Protein AF-0000000079968149 (afdb_homodimer)

pLDDT: mean 88.3, std 18.91, range [35.75, 98.94]

Sequence (348 aa):
MLYTNALFIFPLLTSLAVGQADSNATFLTATALVTKDAHSAFECWQLKEPFRTSSVPGVSGTQVATISNNSNFAYTILPPRYDGGLHTAPVPQLVHFLSGAAHLTLPHNDTIDAWILGGVGGLLFAADTTGDGHITRYPSNQETVAIVAPFEGGVVPGHTVLNDGPCLGKQTFIMLYTNALFIFPLLTSLAVGQADSNATFLTATALVTKDAHSAFECWQLKEPFRTSSVPGVSGTQVATISNNSNFAYTILPPRYDGGLHTAPVPQLVHFLSGAAHLTLPHNDTIDAWILGGVGGLLFAADTTGDGHITRYPSNQETVAIVAPFEGGVVPGHTVLNDGPCLGKQTFI

Foldseek 3Di:
DDPPPPPPPPPPPPPPCPPPPPPPFFWFWFWEWADDPLWIFIFIKTFPFTWDADCDPPRGRHTDGDWADFPPKDKDKAAAFDWPFFDADQAWKKKFK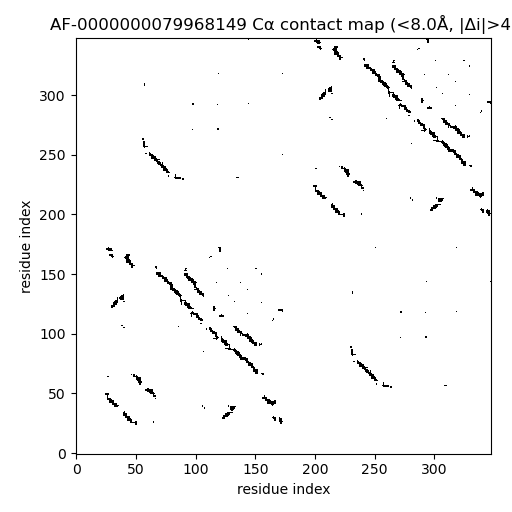QAAKKKKATPVDRPAIDIAGHRPRRIYTGHHNGHRGMTITGHGNGMIMMIITHGVVRDGGHIDTPDGGTDPDDGRVD/DDPPPPPPPPPPPPPPCPPPPPPPFFWFWFWEWADDPLWIFIFIKTFPFTWDADCDPPRGRHTDGDWADFPPKDKDKAAAFDWPFFDADQAWKKKFKQAAKKKKATPVDRPAIDIAGHRPRRIYTGHHNGHRGMTITGHDNGMIMMIITHGVVRDGGHIDTPDGGTDPPDRSVD

Secondary structure (DSSP, 8-state):
----------------------TT--EEEEEEEEEETTEEEEEEEEEEEEPEE--STTSTTSEEEEEEEEEEEEEEEEPTTEEEEEE--SSSEEEEE-SSEEEEEETTEEEEEEEEESSTT-EEEE---SSS-EEEEE-SSS-EEEEEEEBGGG-PPPEEEEEES---S--TT-/----------------------TT--EEEEEEEEEETTEEEEEEEEEEEEPEE--STTSTTSEEEEEEEEEEEEEEEEPTTEEEEEE--SSSEEEEE-SSEEEEEETTEEEEEEEEESSTT-EEEE---SSS-EEEEE-SSSPEEEEEEEBGGG-PPPEEEEEES---S--TT-

Solvent-accessible surface area (backbone atoms only — not comparable to full-atom values): 18003 Å² total; per-residue (Å²): 137,86,82,77,78,80,76,79,78,71,78,80,76,76,75,75,77,69,73,72,73,64,87,83,62,50,46,49,33,34,27,28,36,30,55,54,96,61,27,39,42,47,26,14,34,32,38,62,59,45,45,38,73,33,79,51,71,45,48,54,74,24,39,33,28,64,59,42,41,27,36,64,27,25,44,36,45,35,60,49,55,37,72,28,42,73,29,41,34,92,52,31,24,42,35,35,25,32,31,40,34,39,41,35,38,32,86,90,42,85,89,51,65,43,78,40,44,32,27,77,58,13,53,34,38,33,48,12,54,47,57,72,12,34,30,39,33,25,74,33,90,43,52,30,35,29,40,37,32,30,25,44,96,50,54,73,59,63,60,43,77,78,44,92,27,51,54,82,70,69,37,41,94,89,135,87,82,78,79,77,79,79,78,73,77,80,76,76,76,74,77,68,74,73,74,64,89,81,60,49,49,50,29,34,28,28,36,31,56,53,95,62,27,40,39,47,27,13,33,33,37,64,58,45,45,37,70,32,80,51,70,44,47,54,73,25,39,32,27,65,59,41,41,28,37,65,27,25,45,36,45,35,60,51,55,35,73,26,41,72,28,41,35,92,51,32,23,43,35,36,26,32,31,40,36,40,41,36,38,31,85,92,42,85,88,52,65,41,78,38,44,32,26,69,55,12,54,35,38,33,48,13,55,47,58,72,12,35,31,40,34,24,73,31,90,43,53,27,34,28,40,37,32,31,24,43,96,51,54,72,60,64,59,45,76,77,45,91,26,53,48,76,84,48,29,56,80,82

Radius of gyration: 26.08 Å; Cα contacts (8 Å, |Δi|>4): 934; chains: 2; bounding box: 131×65×66 Å

Structure (mmCIF, N/CA/C/O backbone):
data_AF-0000000079968149-model_v1
#
loop_
_entity.id
_entity.type
_entity.pdbx_description
1 polymer 'Small secreted protein'
#
loop_
_atom_site.group_PDB
_atom_site.id
_atom_site.type_symbol
_atom_site.label_atom_id
_atom_site.label_alt_id
_atom_site.label_comp_id
_atom_site.label_asym_id
_atom_site.label_entity_id
_atom_site.label_seq_id
_atom_site.pdbx_PDB_ins_code
_atom_site.Cartn_x
_atom_site.Cartn_y
_atom_site.Cartn_z
_atom_site.occupancy
_atom_site.B_iso_or_equiv
_atom_site.auth_seq_id
_atom_site.auth_comp_id
_atom_site.auth_asym_id
_atom_site.auth_atom_id
_atom_site.pdbx_PDB_model_num
ATOM 1 N N . MET A 1 1 ? -64.812 -36.25 34.719 1 35.91 1 MET A N 1
ATOM 2 C CA . MET A 1 1 ? -64.5 -35.656 33.406 1 35.91 1 MET A CA 1
ATOM 3 C C . MET A 1 1 ? -63.188 -34.906 33.438 1 35.91 1 MET A C 1
ATOM 5 O O . MET A 1 1 ? -63 -33.938 34.188 1 35.91 1 MET A O 1
ATOM 9 N N . LEU A 1 2 ? -62 -35.688 33.281 1 41.12 2 LEU A N 1
ATOM 10 C CA . LEU A 1 2 ? -60.594 -35.312 33.344 1 41.12 2 LEU A CA 1
ATOM 11 C C . LEU A 1 2 ? -60.25 -34.375 32.188 1 41.12 2 LEU A C 1
ATOM 13 O O . LEU A 1 2 ? -60.469 -34.688 31.016 1 41.12 2 LEU A O 1
ATOM 17 N N . TYR A 1 3 ? -60.281 -33 32.406 1 42.44 3 TYR A N 1
ATOM 18 C CA . TYR A 1 3 ? -59.906 -31.938 31.484 1 42.44 3 TYR A CA 1
ATOM 19 C C . TYR A 1 3 ? -58.438 -31.984 31.125 1 42.44 3 TYR A C 1
ATOM 21 O O . TYR A 1 3 ? -57.594 -31.891 32 1 42.44 3 TYR A O 1
ATOM 29 N N . THR A 1 4 ? -57.969 -32.812 30.156 1 43.94 4 THR A N 1
ATOM 30 C CA . THR A 1 4 ? -56.625 -32.844 29.641 1 43.94 4 THR A CA 1
ATOM 31 C C . THR A 1 4 ? -56.25 -31.5 28.984 1 43.94 4 THR A C 1
ATOM 33 O O . THR A 1 4 ? -56.938 -31.062 28.047 1 43.94 4 THR A O 1
ATOM 36 N N . ASN A 1 5 ? -55.719 -30.547 29.734 1 40.75 5 ASN A N 1
ATOM 37 C CA . ASN A 1 5 ? -55.219 -29.281 29.203 1 40.75 5 ASN A CA 1
ATOM 38 C C . ASN A 1 5 ? -54.062 -29.516 28.219 1 40.75 5 ASN A C 1
ATOM 40 O O . ASN A 1 5 ? -53.031 -30.078 28.578 1 40.75 5 ASN A O 1
ATOM 44 N N . ALA A 1 6 ? -54.375 -29.672 26.906 1 41.66 6 ALA A N 1
ATOM 45 C CA . ALA A 1 6 ? -53.344 -29.719 25.859 1 41.66 6 ALA A CA 1
ATOM 46 C C . ALA A 1 6 ? -52.5 -28.438 25.844 1 41.66 6 ALA A C 1
ATOM 48 O O . ALA A 1 6 ? -53.062 -27.344 25.734 1 41.66 6 ALA A O 1
ATOM 49 N N . LEU A 1 7 ? -51.312 -28.516 26.5 1 43.91 7 LEU A N 1
ATOM 50 C CA . LEU A 1 7 ? -50.312 -27.438 26.469 1 43.91 7 LEU A CA 1
ATOM 51 C C . LEU A 1 7 ? -49.875 -27.141 25.031 1 43.91 7 LEU A C 1
ATOM 53 O O . LEU A 1 7 ? -49.375 -28.031 24.344 1 43.91 7 LEU A O 1
ATOM 57 N N . PHE A 1 8 ? -50.469 -26.156 24.344 1 46.59 8 PHE A N 1
ATOM 58 C CA . PHE A 1 8 ? -50.031 -25.703 23.016 1 46.59 8 PHE A CA 1
ATOM 59 C C . PHE A 1 8 ? -48.625 -25.156 23.094 1 46.59 8 PHE A C 1
ATOM 61 O O . PHE A 1 8 ? -48.344 -24.203 23.844 1 46.59 8 PHE A O 1
ATOM 68 N N . ILE A 1 9 ? -47.594 -26 22.875 1 47.34 9 ILE A N 1
ATOM 69 C CA . ILE A 1 9 ? -46.219 -25.531 22.734 1 47.34 9 ILE A CA 1
ATOM 70 C C . ILE A 1 9 ? -46.125 -24.641 21.5 1 47.34 9 ILE A C 1
ATOM 72 O O . ILE A 1 9 ? -46.406 -25.078 20.375 1 47.34 9 ILE A O 1
ATOM 76 N N . PHE A 1 10 ? -46.25 -23.312 21.641 1 48.16 10 PHE A N 1
ATOM 77 C CA . PHE A 1 10 ? -45.969 -22.406 20.547 1 48.16 10 PHE A CA 1
ATOM 78 C C . PHE A 1 10 ? -44.5 -22.484 20.125 1 48.16 10 PHE A C 1
ATOM 80 O O . PHE A 1 10 ? -43.625 -22.328 20.953 1 48.16 10 PHE A O 1
ATOM 87 N N . PRO A 1 11 ? -44.219 -23.172 19.031 1 50.06 11 PRO A N 1
ATOM 88 C CA . PRO A 1 11 ? -42.812 -23.062 18.625 1 50.06 11 PRO A CA 1
ATOM 89 C C . PRO A 1 11 ? -42.375 -21.625 18.359 1 50.06 11 PRO A C 1
ATOM 91 O O . PRO A 1 11 ? -43.094 -20.891 17.672 1 50.06 11 PRO A O 1
ATOM 94 N N . LEU A 1 12 ? -41.594 -21 19.25 1 48.97 12 LEU A N 1
ATOM 95 C CA . LEU A 1 12 ? -40.938 -19.75 18.938 1 48.97 12 LEU A CA 1
ATOM 96 C C . LEU A 1 12 ? -40.031 -19.906 17.703 1 48.97 12 LEU A C 1
ATOM 98 O O . LEU A 1 12 ? -39.031 -20.625 17.75 1 48.97 12 LEU A O 1
ATOM 102 N N . LEU A 1 13 ? -40.625 -19.75 16.547 1 46.69 13 LEU A N 1
ATOM 103 C CA . LEU A 1 13 ? -39.781 -19.625 15.375 1 46.69 13 LEU A CA 1
ATOM 104 C C . LEU A 1 13 ? -38.812 -18.438 15.523 1 46.69 13 LEU A C 1
ATOM 106 O O . LEU A 1 13 ? -39.25 -17.281 15.562 1 46.69 13 LEU A O 1
ATOM 110 N N . THR A 1 14 ? -37.688 -18.625 16.031 1 46.62 14 THR A N 1
ATOM 111 C CA . THR A 1 14 ? -36.625 -17.625 15.992 1 46.62 14 THR A CA 1
ATOM 112 C C . THR A 1 14 ? -36.25 -17.281 14.555 1 46.62 14 THR A C 1
ATOM 114 O O . THR A 1 14 ? -35.844 -18.156 13.789 1 46.62 14 THR A O 1
ATOM 117 N N . SER A 1 15 ? -36.844 -16.234 13.969 1 43.81 15 SER A N 1
ATOM 118 C CA . SER A 1 15 ? -36.375 -15.711 12.695 1 43.81 15 SER A CA 1
ATOM 119 C C . SER A 1 15 ? -34.938 -15.297 12.766 1 43.81 15 SER A C 1
ATOM 121 O O . SER A 1 15 ? -34.562 -14.461 13.594 1 43.81 15 SER A O 1
ATOM 123 N N . LEU A 1 16 ? -34.031 -16.125 12.398 1 43.22 16 LEU A N 1
ATOM 124 C CA . LEU A 1 16 ? -32.688 -15.633 12.141 1 43.22 16 LEU A CA 1
ATOM 125 C C . LEU A 1 16 ? -32.719 -14.5 11.117 1 43.22 16 LEU A C 1
ATOM 127 O O . LEU A 1 16 ? -33.156 -14.703 9.977 1 43.22 16 LEU A O 1
ATOM 131 N N . ALA A 1 17 ? -32.781 -13.25 11.555 1 39.56 17 ALA A N 1
ATOM 132 C CA . ALA A 1 17 ? -32.562 -12.133 10.648 1 39.56 17 ALA A CA 1
ATOM 133 C C . ALA A 1 17 ? -31.297 -12.359 9.82 1 39.56 17 ALA A C 1
ATOM 135 O O . ALA A 1 17 ? -30.172 -12.305 10.352 1 39.56 17 ALA A O 1
ATOM 136 N N . VAL A 1 18 ? -31.297 -13.156 8.773 1 40.19 18 VAL A N 1
ATOM 137 C CA . VAL A 1 18 ? -30.203 -13.008 7.816 1 40.19 18 VAL A CA 1
ATOM 138 C C . VAL A 1 18 ? -30.078 -11.547 7.402 1 40.19 18 VAL A C 1
ATOM 140 O O . VAL A 1 18 ? -31.031 -10.938 6.93 1 40.19 18 VAL A O 1
ATOM 143 N N . GLY A 1 19 ? -29.281 -10.781 8.117 1 40 19 GLY A N 1
ATOM 144 C CA . GLY A 1 19 ? -29.047 -9.445 7.605 1 40 19 GLY A CA 1
ATOM 145 C C . GLY A 1 19 ? -28.969 -9.383 6.09 1 40 19 GLY A C 1
ATOM 146 O O . GLY A 1 19 ? -28.188 -10.102 5.469 1 40 19 GLY A O 1
ATOM 147 N N . GLN A 1 20 ? -29.984 -9 5.43 1 41.62 20 GLN A N 1
ATOM 148 C CA . GLN A 1 20 ? -29.953 -8.742 3.994 1 41.62 20 GLN A CA 1
AT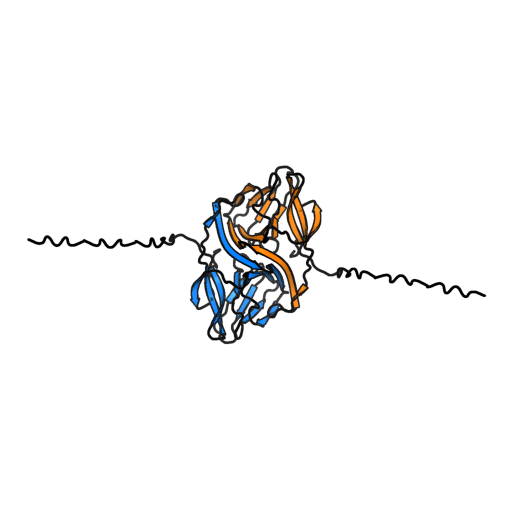OM 149 C C . GLN A 1 20 ? -28.672 -8.031 3.578 1 41.62 20 GLN A C 1
ATOM 151 O O . GLN A 1 20 ? -28.328 -6.988 4.137 1 41.62 20 GLN A O 1
ATOM 156 N N . ALA A 1 21 ? -27.625 -8.75 2.975 1 45.25 21 ALA A N 1
ATOM 157 C CA . ALA A 1 21 ? -26.547 -8.07 2.275 1 45.25 21 ALA A CA 1
ATOM 158 C C . ALA A 1 21 ? -27.062 -6.852 1.517 1 45.25 21 ALA A C 1
ATOM 160 O O . ALA A 1 21 ? -28.047 -6.945 0.775 1 45.25 21 ALA A O 1
ATOM 161 N N . ASP A 1 22 ? -26.969 -5.668 2 1 47.69 22 ASP A N 1
ATOM 162 C CA . ASP A 1 22 ? -27.344 -4.488 1.226 1 47.69 22 ASP A CA 1
ATOM 163 C C . ASP A 1 22 ? -26.906 -4.629 -0.231 1 47.69 22 ASP A C 1
ATOM 165 O O . ASP A 1 22 ? -25.703 -4.762 -0.518 1 47.69 22 ASP A O 1
ATOM 169 N N . SER A 1 23 ? -27.703 -5.09 -1.116 1 55.03 23 SER A N 1
ATOM 170 C CA . SER A 1 23 ? -27.578 -5.348 -2.547 1 55.03 23 SER A CA 1
ATOM 171 C C . SER A 1 23 ? -26.719 -4.277 -3.229 1 55.03 23 SER A C 1
ATOM 173 O O . SER A 1 23 ? -26.125 -4.527 -4.273 1 55.03 23 SER A O 1
ATOM 175 N N . ASN A 1 24 ? -26.438 -3.088 -2.574 1 64.69 24 ASN A N 1
ATOM 176 C CA . ASN A 1 24 ? -25.734 -2.008 -3.254 1 64.69 24 ASN A CA 1
ATOM 177 C C . ASN A 1 24 ? -24.328 -1.818 -2.697 1 64.69 24 ASN A C 1
ATOM 179 O O . ASN A 1 24 ? -23.672 -0.811 -2.975 1 64.69 24 ASN A O 1
ATOM 183 N N . ALA A 1 25 ? -23.875 -2.91 -2.004 1 82.56 25 ALA A N 1
ATOM 184 C CA . ALA A 1 25 ? -22.562 -2.758 -1.385 1 82.56 25 ALA A CA 1
ATOM 185 C C . ALA A 1 25 ? -21.453 -3.016 -2.395 1 82.56 25 ALA A C 1
ATOM 187 O O . ALA A 1 25 ? -21.578 -3.877 -3.268 1 82.56 25 ALA A O 1
ATOM 188 N N . THR A 1 26 ? -20.484 -2.156 -2.324 1 87.62 26 THR A N 1
ATOM 189 C CA . THR A 1 26 ? -19.281 -2.348 -3.117 1 87.62 26 THR A CA 1
ATOM 190 C C . THR A 1 26 ? -18.234 -3.137 -2.328 1 87.62 26 THR A C 1
ATOM 192 O O . THR A 1 26 ? -18.047 -2.904 -1.133 1 87.62 26 THR A O 1
ATOM 195 N N . PHE A 1 27 ? -17.656 -4.184 -3.031 1 91.25 27 PHE A N 1
ATOM 196 C CA . PHE A 1 27 ? -16.656 -5.055 -2.412 1 91.25 27 PHE A CA 1
ATOM 197 C C . PHE A 1 27 ? -15.328 -4.977 -3.152 1 91.25 27 PHE A C 1
ATOM 199 O O . PHE A 1 27 ? -15.297 -4.711 -4.355 1 91.25 27 PHE A O 1
ATOM 206 N N . LEU A 1 28 ? -14.281 -5.168 -2.379 1 93.56 28 LEU A N 1
ATOM 207 C CA . LEU A 1 28 ? -12.969 -5.293 -3.008 1 93.56 28 LEU A CA 1
ATOM 208 C C . LEU A 1 28 ? -12.812 -6.66 -3.67 1 93.56 28 LEU A C 1
ATOM 210 O O . LEU A 1 28 ? -13.086 -7.688 -3.051 1 93.56 28 LEU A O 1
ATOM 214 N N . THR A 1 29 ? -12.461 -6.613 -4.914 1 94.19 29 THR A N 1
ATOM 215 C CA . THR A 1 29 ? -12.211 -7.832 -5.676 1 94.19 29 THR A CA 1
ATOM 216 C C . THR A 1 29 ? -10.812 -7.812 -6.277 1 94.19 29 THR A C 1
ATOM 218 O O . THR A 1 29 ? -10.383 -6.801 -6.84 1 94.19 29 THR A O 1
ATOM 221 N N . ALA A 1 30 ? -10.133 -8.93 -6.133 1 95.31 30 ALA A N 1
ATOM 222 C CA . ALA A 1 30 ? -8.797 -9.008 -6.723 1 95.31 30 ALA A CA 1
ATOM 223 C C . ALA A 1 30 ? -8.398 -10.453 -6.984 1 95.31 30 ALA A C 1
ATOM 225 O O . ALA A 1 30 ? -8.945 -11.375 -6.371 1 95.31 30 ALA A O 1
ATOM 226 N N . THR A 1 31 ? -7.465 -10.57 -7.91 1 96.69 31 THR A N 1
ATOM 227 C CA . THR A 1 31 ? -6.895 -11.875 -8.211 1 96.69 31 THR A CA 1
ATOM 228 C C . THR A 1 31 ? -6.082 -12.391 -7.027 1 96.69 31 THR A C 1
ATOM 230 O O . THR A 1 31 ? -5.402 -11.625 -6.348 1 96.69 31 THR A O 1
ATOM 233 N N . ALA A 1 32 ? -6.215 -13.734 -6.859 1 97.88 32 ALA A N 1
ATOM 234 C CA . ALA A 1 32 ? -5.449 -14.406 -5.812 1 97.88 32 ALA A CA 1
ATOM 235 C C . ALA A 1 32 ? -4.715 -15.617 -6.363 1 97.88 32 ALA A C 1
ATOM 237 O O . ALA A 1 32 ? -5.195 -16.281 -7.293 1 97.88 32 ALA A O 1
ATOM 238 N N . LEU A 1 33 ? -3.535 -15.812 -5.832 1 98.75 33 LEU A N 1
ATOM 239 C CA . LEU A 1 33 ? -2.816 -17.078 -5.992 1 98.75 33 LEU A CA 1
ATOM 240 C C . LEU A 1 33 ? -3.047 -17.984 -4.793 1 98.75 33 LEU A C 1
ATOM 242 O O . LEU A 1 33 ? -2.873 -17.562 -3.645 1 98.75 33 LEU A O 1
ATOM 246 N N . VAL A 1 34 ? -3.439 -19.203 -5.055 1 98.75 34 VAL A N 1
ATOM 247 C CA . VAL A 1 34 ? -3.703 -20.188 -4.004 1 98.75 34 VAL A CA 1
ATOM 248 C C . VAL A 1 34 ? -3.088 -21.516 -4.387 1 98.75 34 VAL A C 1
ATOM 250 O O . VAL A 1 34 ? -2.602 -21.688 -5.508 1 98.75 34 VAL A O 1
ATOM 253 N N . THR A 1 35 ? -3.08 -22.469 -3.424 1 98.44 35 THR A N 1
ATOM 254 C CA . THR A 1 35 ? -2.684 -23.844 -3.721 1 98.44 35 THR A CA 1
ATOM 255 C C . THR A 1 35 ? -3.9 -24.766 -3.756 1 98.44 35 THR A C 1
ATOM 257 O O . THR A 1 35 ? -4.668 -24.828 -2.791 1 98.44 35 THR A O 1
ATOM 260 N N . LYS A 1 36 ? -4.098 -25.328 -4.895 1 97.31 36 LYS A N 1
ATOM 261 C CA . LYS A 1 36 ? -5.117 -26.359 -5.07 1 97.31 36 LYS A CA 1
ATOM 262 C C . LYS A 1 36 ? -4.5 -27.672 -5.566 1 97.31 36 LYS A C 1
ATOM 264 O O . LYS A 1 36 ? -3.898 -27.719 -6.641 1 97.31 36 LYS A O 1
ATOM 269 N N . ASP A 1 37 ? -4.699 -28.766 -4.801 1 95.38 37 ASP A N 1
ATOM 270 C CA . ASP A 1 37 ? -4.184 -30.094 -5.168 1 95.38 37 ASP A CA 1
ATOM 271 C C . ASP A 1 37 ? -2.699 -30.016 -5.512 1 95.38 37 ASP A C 1
ATOM 273 O O . ASP A 1 37 ? -2.285 -30.484 -6.578 1 95.38 37 ASP A O 1
ATOM 277 N N . ALA A 1 38 ? -1.905 -29.344 -4.684 1 96.31 38 ALA A N 1
ATOM 278 C CA . ALA A 1 38 ? -0.448 -29.25 -4.723 1 96.31 38 ALA A CA 1
ATOM 279 C C . ALA A 1 38 ? 0.019 -28.375 -5.879 1 96.31 38 ALA A C 1
ATOM 281 O O . ALA A 1 38 ? 1.214 -28.328 -6.18 1 96.31 38 ALA A O 1
ATOM 282 N N . HIS A 1 39 ? -0.948 -27.719 -6.551 1 98 39 HIS A N 1
ATOM 283 C CA . HIS A 1 39 ? -0.624 -26.797 -7.637 1 98 39 HIS A CA 1
ATOM 284 C C . HIS A 1 39 ? -1.067 -25.375 -7.309 1 98 39 HIS A C 1
ATOM 286 O O . HIS A 1 39 ? -2.15 -25.172 -6.754 1 98 39 HIS A O 1
ATOM 292 N N . SER A 1 40 ? -0.202 -24.422 -7.656 1 98.5 40 SER A N 1
ATOM 293 C CA . SER A 1 40 ? -0.674 -23.047 -7.602 1 98.5 40 SER A CA 1
ATOM 294 C C . SER A 1 40 ? -1.793 -22.797 -8.609 1 98.5 40 SER A C 1
ATOM 296 O O . SER A 1 40 ? -1.797 -23.391 -9.695 1 98.5 40 SER A O 1
ATOM 298 N N . ALA A 1 41 ? -2.713 -22.016 -8.227 1 98.5 41 ALA A N 1
ATOM 299 C CA . ALA A 1 41 ? -3.873 -21.688 -9.047 1 98.5 41 ALA A CA 1
ATOM 300 C C . ALA A 1 41 ? -4.316 -20.234 -8.82 1 98.5 41 ALA A C 1
ATOM 302 O O . ALA A 1 41 ? -3.998 -19.641 -7.789 1 98.5 41 ALA A O 1
ATOM 303 N N . PHE A 1 42 ? -5.059 -19.703 -9.844 1 97.94 42 PHE A N 1
ATOM 304 C CA . PHE A 1 42 ? -5.664 -18.391 -9.695 1 97.94 42 PHE A CA 1
ATOM 305 C C . PHE A 1 42 ? -7.094 -18.5 -9.172 1 97.94 42 PHE A C 1
ATOM 307 O O . PHE A 1 42 ? -7.812 -19.438 -9.523 1 97.94 42 PHE A O 1
ATOM 314 N N . GLU A 1 43 ? -7.453 -17.656 -8.344 1 97.12 43 GLU A N 1
ATOM 315 C CA . GLU A 1 43 ? -8.844 -17.375 -7.992 1 97.12 43 GLU A CA 1
ATOM 316 C C . GLU A 1 43 ? -9.141 -15.875 -8.062 1 97.12 43 GLU A C 1
ATOM 318 O O . GLU A 1 43 ? -8.227 -15.055 -7.973 1 97.12 43 GLU A O 1
ATOM 323 N N . CYS A 1 44 ? -10.406 -15.602 -8.297 1 96.44 44 CYS A N 1
ATOM 324 C CA . CYS A 1 44 ? -10.875 -14.234 -8.094 1 96.44 44 CYS A CA 1
ATOM 325 C C . CYS A 1 44 ? -11.617 -14.102 -6.77 1 96.44 44 CYS A C 1
ATOM 327 O O . CYS A 1 44 ? -12.68 -14.695 -6.582 1 96.44 44 CYS A O 1
ATOM 329 N N . TRP A 1 45 ? -11.047 -13.289 -5.848 1 96.12 45 TRP A N 1
ATOM 330 C CA . TRP A 1 45 ? -11.602 -13.125 -4.508 1 96.12 45 TRP A CA 1
ATOM 331 C C . TRP A 1 45 ? -12.445 -11.859 -4.418 1 96.12 45 TRP A C 1
ATOM 333 O O . TRP A 1 45 ? -12.07 -10.812 -4.953 1 96.12 45 TRP A O 1
ATOM 343 N N . GLN A 1 46 ? -13.555 -11.977 -3.818 1 94.31 46 GLN A N 1
ATOM 344 C CA . GLN A 1 46 ? -14.289 -10.844 -3.275 1 94.31 46 GLN A CA 1
ATOM 345 C C . GLN A 1 46 ? -14.227 -10.828 -1.751 1 94.31 46 GLN A C 1
ATOM 347 O O . GLN A 1 46 ? -14.695 -11.758 -1.093 1 94.31 46 GLN A O 1
ATOM 352 N N . LEU A 1 47 ? -13.609 -9.766 -1.236 1 95.38 47 LEU A N 1
ATOM 353 C CA . LEU A 1 47 ? -13.523 -9.695 0.218 1 95.38 47 LEU A CA 1
ATOM 354 C C . LEU A 1 47 ? -14.906 -9.539 0.838 1 95.38 47 LEU A C 1
ATOM 356 O O . LEU A 1 47 ? -15.773 -8.867 0.277 1 95.38 47 LEU A O 1
ATOM 360 N N . LYS A 1 48 ? -15.055 -10.172 1.972 1 94 48 LYS A N 1
ATOM 361 C CA . LYS A 1 48 ? -16.359 -10.211 2.625 1 94 48 LYS A CA 1
ATOM 362 C C . LYS A 1 48 ? -16.703 -8.852 3.221 1 94 48 LYS A C 1
ATOM 364 O O . LYS A 1 48 ? -17.875 -8.461 3.244 1 94 48 LYS A O 1
ATOM 369 N N . GLU A 1 49 ? -15.727 -8.172 3.77 1 92.44 49 GLU A N 1
ATOM 370 C CA . GLU A 1 49 ? -15.984 -6.84 4.301 1 92.44 49 GLU A CA 1
ATOM 371 C C . GLU A 1 49 ? -16.219 -5.836 3.18 1 92.44 49 GLU A C 1
ATOM 373 O O . GLU A 1 49 ? -15.359 -5.625 2.33 1 92.44 49 GLU A O 1
ATOM 378 N N . PRO A 1 50 ? -17.375 -5.191 3.146 1 93.12 50 PRO A N 1
ATOM 379 C CA . PRO A 1 50 ? -17.656 -4.203 2.1 1 93.12 50 PRO A CA 1
ATOM 380 C C . PRO A 1 50 ? -17 -2.852 2.373 1 93.12 50 PRO A C 1
ATOM 382 O O . PRO A 1 50 ? -16.531 -2.604 3.484 1 93.12 50 PRO A O 1
ATOM 385 N N . PHE A 1 51 ? -17 -2.062 1.313 1 94.44 51 PHE A N 1
ATOM 386 C CA . PHE A 1 51 ? -16.75 -0.646 1.553 1 94.44 51 PHE A CA 1
ATOM 387 C C . PHE A 1 51 ? -17.906 -0.016 2.334 1 94.44 51 PHE A C 1
ATOM 389 O O . PHE A 1 51 ? -19.062 -0.306 2.07 1 94.44 51 PHE A O 1
ATOM 396 N N . ARG A 1 52 ? -17.5 0.755 3.299 1 95.06 52 ARG A N 1
ATOM 397 C CA . ARG A 1 52 ? -18.484 1.483 4.109 1 95.06 52 ARG A CA 1
ATOM 398 C C . ARG A 1 52 ? -18.156 2.975 4.133 1 95.06 52 ARG A C 1
ATOM 400 O O . ARG A 1 52 ? -17.016 3.377 3.918 1 95.06 52 ARG A O 1
ATOM 407 N N . THR A 1 53 ? -19.203 3.723 4.422 1 96.19 53 THR A N 1
ATOM 408 C CA . THR A 1 53 ? -19.016 5.164 4.543 1 96.19 53 THR A CA 1
ATOM 409 C C . THR A 1 53 ? -18.203 5.496 5.793 1 96.19 53 THR A C 1
ATOM 411 O O . THR A 1 53 ? -18.516 5.02 6.887 1 96.19 53 THR A O 1
ATOM 414 N N . SER A 1 54 ? -17.219 6.234 5.613 1 97.12 54 SER A N 1
ATOM 415 C CA . SER A 1 54 ? -16.344 6.59 6.73 1 97.12 54 SER A CA 1
ATOM 416 C C . SER A 1 54 ? -16.938 7.727 7.551 1 97.12 54 SER A C 1
ATOM 418 O O . SER A 1 54 ? -17.562 8.641 7 1 97.12 54 SER A O 1
ATOM 420 N N . SER A 1 55 ? -16.672 7.703 8.883 1 97.62 55 SER A N 1
ATOM 421 C CA . SER A 1 55 ? -16.969 8.836 9.758 1 97.62 55 SER A CA 1
ATOM 422 C C . SER A 1 55 ? -15.695 9.484 10.281 1 97.62 55 SER A C 1
ATOM 424 O O . SER A 1 55 ? -15.758 10.391 11.117 1 97.62 55 SER A O 1
ATOM 426 N N . VAL A 1 56 ? -14.562 9.008 9.875 1 97.88 56 VAL A N 1
ATOM 427 C CA . VAL A 1 56 ? -13.281 9.516 10.344 1 97.88 56 VAL A CA 1
ATOM 428 C C . VAL A 1 56 ? -13.023 10.898 9.75 1 97.88 56 VAL A C 1
ATOM 430 O O . VAL A 1 56 ? -13.102 11.086 8.531 1 97.88 56 VAL A O 1
ATOM 433 N N . PRO A 1 57 ? -12.688 11.938 10.547 1 97.94 57 PRO A N 1
ATOM 434 C CA . PRO A 1 57 ? -12.383 13.258 10 1 97.94 57 PRO A CA 1
ATOM 435 C C . PRO A 1 57 ? -11.289 13.219 8.93 1 97.94 57 PRO A C 1
ATOM 437 O O . PRO A 1 57 ? -10.32 12.461 9.062 1 97.94 57 PRO A O 1
ATOM 440 N N . GLY A 1 58 ? -11.352 13.992 7.906 1 98.12 58 GLY A N 1
ATOM 441 C CA . GLY A 1 58 ? -10.438 14.039 6.777 1 98.12 58 GLY A CA 1
ATOM 442 C C . GLY A 1 58 ? -10.914 13.234 5.586 1 98.12 58 GLY A C 1
ATOM 443 O O . GLY A 1 58 ? -10.492 13.477 4.453 1 98.12 58 GLY A O 1
ATOM 444 N N . VAL A 1 59 ? -11.758 12.141 5.926 1 98.19 59 VAL A N 1
ATOM 445 C CA . VAL A 1 59 ? -12.305 11.328 4.844 1 98.19 59 VAL A CA 1
ATOM 446 C C . VAL A 1 59 ? -13.766 10.984 5.141 1 98.19 59 VAL A C 1
ATOM 448 O O . VAL A 1 59 ? -14.258 9.93 4.738 1 98.19 59 VAL A O 1
ATOM 451 N N . SER A 1 60 ? -14.391 11.828 5.949 1 98.19 60 SER A N 1
ATOM 452 C CA . SER A 1 60 ? -15.797 11.625 6.27 1 98.19 60 SER A CA 1
ATOM 453 C C . SER A 1 60 ? -16.656 11.594 5.008 1 98.19 60 SER A C 1
ATOM 455 O O . SER A 1 60 ? -16.484 12.43 4.117 1 98.19 60 SER A O 1
ATOM 457 N N . GLY A 1 61 ? -17.547 10.539 4.957 1 97.5 61 GLY A N 1
ATOM 458 C CA . GLY A 1 61 ? -18.453 10.453 3.824 1 97.5 61 GLY A CA 1
ATOM 459 C C . GLY A 1 61 ? -17.891 9.633 2.674 1 97.5 61 GLY A C 1
ATOM 460 O O . GLY A 1 61 ? -18.609 9.328 1.721 1 97.5 61 GLY A O 1
ATOM 461 N N . THR A 1 62 ? -16.625 9.297 2.717 1 97.12 62 THR A N 1
ATOM 462 C CA . THR A 1 62 ? -16 8.523 1.646 1 97.12 62 THR A CA 1
ATOM 463 C C . THR A 1 62 ? -16.125 7.031 1.921 1 97.12 62 THR A C 1
ATOM 465 O O . THR A 1 62 ? -16.703 6.625 2.926 1 97.12 62 THR A O 1
ATOM 468 N N . GLN A 1 63 ? -15.656 6.215 0.997 1 95.31 63 GLN A N 1
ATOM 469 C CA . GLN A 1 63 ? -15.766 4.762 1.105 1 95.31 63 GLN A CA 1
ATOM 470 C C . GLN A 1 63 ? -14.469 4.148 1.622 1 95.31 63 GLN A C 1
ATOM 472 O O . GLN A 1 63 ? -13.391 4.457 1.118 1 95.31 63 GLN A O 1
ATOM 477 N N . VAL A 1 64 ? -14.57 3.236 2.609 1 96.81 64 VAL A N 1
ATOM 478 C CA . VAL A 1 64 ? -13.414 2.594 3.219 1 96.81 64 VAL A CA 1
ATOM 479 C C . VAL A 1 64 ? -13.672 1.098 3.375 1 96.81 64 VAL A C 1
ATOM 481 O O . VAL A 1 64 ? -14.766 0.69 3.775 1 96.81 64 VAL A O 1
ATOM 484 N N . ALA A 1 65 ? -12.734 0.283 3.049 1 95.81 65 ALA A N 1
ATOM 485 C CA . ALA A 1 65 ? -12.742 -1.147 3.346 1 95.81 65 ALA A CA 1
ATOM 486 C C . ALA A 1 65 ? -11.508 -1.541 4.16 1 95.81 65 ALA A C 1
ATOM 488 O O . ALA A 1 65 ? -10.383 -1.439 3.678 1 95.81 65 ALA A O 1
ATOM 489 N N . THR A 1 66 ? -11.68 -1.938 5.398 1 96.44 66 THR A N 1
ATOM 490 C CA . THR A 1 66 ? -10.609 -2.475 6.238 1 96.44 66 THR A CA 1
ATOM 491 C C . THR A 1 66 ? -10.422 -3.969 5.984 1 96.44 66 THR A C 1
ATOM 493 O O . THR A 1 66 ? -11.367 -4.75 6.105 1 96.44 66 THR A O 1
ATOM 496 N N . ILE A 1 67 ? -9.133 -4.402 5.766 1 94 67 ILE A N 1
ATOM 497 C CA . ILE A 1 67 ? -9.133 -5.746 5.199 1 94 67 ILE A CA 1
ATOM 498 C C . ILE A 1 67 ? -8.211 -6.648 6.012 1 94 67 ILE A C 1
ATOM 500 O O . ILE A 1 67 ? -8.43 -7.859 6.094 1 94 67 ILE A O 1
ATOM 504 N N . SER A 1 68 ? -7.18 -6.027 6.723 1 97.19 68 SER A N 1
ATOM 505 C CA . SER A 1 68 ? -6.258 -6.973 7.34 1 97.19 68 SER A CA 1
ATOM 506 C C . SER A 1 68 ? -5.359 -6.281 8.359 1 97.19 68 SER A C 1
ATOM 508 O O . SER A 1 68 ? -5.312 -5.051 8.422 1 97.19 68 SER A O 1
ATOM 510 N N . ASN A 1 69 ? -4.805 -7.086 9.234 1 98.19 69 ASN A N 1
ATOM 511 C CA . ASN A 1 69 ? -3.576 -6.738 9.938 1 98.19 69 ASN A CA 1
ATOM 512 C C . ASN A 1 69 ? -2.348 -7.34 9.258 1 98.19 69 ASN A C 1
ATOM 514 O O . ASN A 1 69 ? -2.41 -8.445 8.719 1 98.19 69 ASN A O 1
ATOM 518 N N . ASN A 1 70 ? -1.267 -6.559 9.289 1 98.56 70 ASN A N 1
ATOM 519 C CA . ASN A 1 70 ? -0.099 -6.988 8.523 1 98.56 70 ASN A CA 1
ATOM 520 C C . ASN A 1 70 ? 1.183 -6.863 9.344 1 98.56 70 ASN A C 1
ATOM 522 O O . ASN A 1 70 ? 1.3 -5.973 10.188 1 98.56 70 ASN A O 1
ATOM 526 N N . SER A 1 71 ? 2.078 -7.785 9.094 1 97.88 71 SER A N 1
ATOM 527 C CA . SER A 1 71 ? 3.434 -7.727 9.633 1 97.88 71 SER A CA 1
ATOM 528 C C . SER A 1 71 ? 4.461 -7.523 8.523 1 97.88 71 SER A C 1
ATOM 530 O O . SER A 1 71 ? 4.215 -7.879 7.371 1 97.88 71 SER A O 1
ATOM 532 N N . ASN A 1 72 ? 5.57 -6.875 8.977 1 97.56 72 ASN A N 1
ATOM 533 C CA . ASN A 1 72 ? 6.695 -6.727 8.055 1 97.56 72 ASN A CA 1
ATOM 534 C C . ASN A 1 72 ? 6.27 -6.059 6.754 1 97.56 72 ASN A C 1
ATOM 536 O O . ASN A 1 72 ? 6.648 -6.512 5.668 1 97.56 72 ASN A O 1
ATOM 540 N N . PHE A 1 73 ? 5.406 -5.039 6.887 1 98.38 73 PHE A N 1
ATOM 541 C CA . PHE A 1 73 ? 5.066 -4.207 5.738 1 98.38 73 PHE A CA 1
ATOM 542 C C . PHE A 1 73 ? 6.324 -3.664 5.07 1 98.38 73 PHE A C 1
ATOM 544 O O . PHE A 1 73 ? 7.18 -3.072 5.73 1 98.38 73 PHE A O 1
ATOM 551 N N . ALA A 1 74 ? 6.422 -3.869 3.691 1 98.06 74 ALA A N 1
ATOM 552 C CA . ALA A 1 74 ? 7.66 -3.521 3.006 1 98.06 74 ALA A CA 1
ATOM 553 C C . ALA A 1 74 ? 7.379 -2.898 1.642 1 98.06 74 ALA A C 1
ATOM 555 O O . ALA A 1 74 ? 6.297 -3.086 1.08 1 98.06 74 ALA A O 1
ATOM 556 N N . TYR A 1 75 ? 8.336 -2.109 1.178 1 97.38 75 TYR A N 1
ATOM 557 C CA . TYR A 1 75 ? 8.43 -1.712 -0.222 1 97.38 75 TYR A CA 1
ATOM 558 C C . TYR A 1 75 ? 9.5 -2.514 -0.947 1 97.38 75 TYR A C 1
ATOM 560 O O . TYR A 1 75 ? 10.594 -2.73 -0.411 1 97.38 75 TYR A O 1
ATOM 568 N N . THR A 1 76 ? 9.211 -2.955 -2.121 1 97.56 76 THR A N 1
ATOM 569 C CA . THR A 1 76 ? 10.156 -3.656 -2.982 1 97.56 76 THR A CA 1
ATOM 570 C C . THR A 1 76 ? 10.328 -2.92 -4.309 1 97.56 76 THR A C 1
ATOM 572 O O . THR A 1 76 ? 9.352 -2.438 -4.887 1 97.56 76 THR A O 1
ATOM 575 N N . ILE A 1 77 ? 11.539 -2.799 -4.746 1 96.69 77 ILE A N 1
ATOM 576 C CA . ILE A 1 77 ? 11.875 -2.182 -6.027 1 96.69 77 ILE A CA 1
ATOM 577 C C . ILE A 1 77 ? 12.523 -3.217 -6.941 1 96.69 77 ILE A C 1
ATOM 579 O O . ILE A 1 77 ? 13.617 -3.713 -6.652 1 96.69 77 ILE A O 1
ATOM 583 N N . LEU A 1 78 ? 11.836 -3.541 -8 1 98.06 78 LEU A N 1
ATOM 584 C CA . LEU A 1 78 ? 12.344 -4.477 -9 1 98.06 78 LEU A CA 1
ATOM 585 C C . LEU A 1 78 ? 12.844 -3.73 -10.234 1 98.06 78 LEU A C 1
ATOM 587 O O . LEU A 1 78 ? 12.164 -2.834 -10.742 1 98.06 78 LEU A O 1
ATOM 591 N N . PRO A 1 79 ? 14.023 -4.082 -10.742 1 97.31 79 PRO A N 1
ATOM 592 C CA . PRO A 1 79 ? 14.492 -3.42 -11.961 1 97.31 79 PRO A CA 1
ATOM 593 C C . PRO A 1 79 ? 13.625 -3.744 -13.18 1 97.31 79 PRO A C 1
ATOM 595 O O . PRO A 1 79 ? 12.844 -4.695 -13.148 1 97.31 79 PRO A O 1
ATOM 598 N N . PRO A 1 80 ? 13.742 -2.887 -14.242 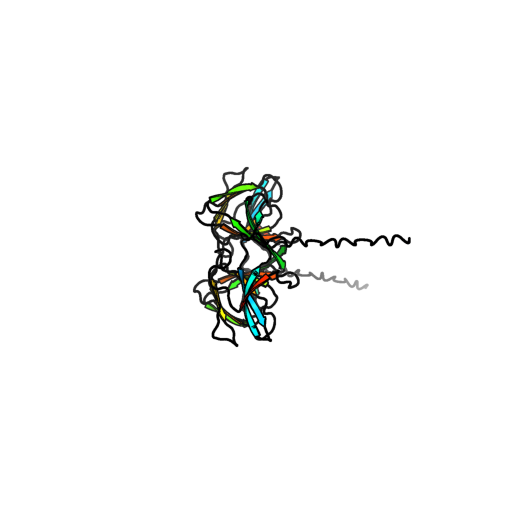1 97.94 80 PRO A N 1
ATOM 599 C CA . PRO A 1 80 ? 13.023 -3.209 -15.477 1 97.94 80 PRO A CA 1
ATOM 600 C C . PRO A 1 80 ? 13.359 -4.598 -16.016 1 97.94 80 PRO A C 1
ATOM 602 O O . PRO A 1 80 ? 14.5 -5.051 -15.891 1 97.94 80 PRO A O 1
ATOM 605 N N . ARG A 1 81 ? 12.281 -5.258 -16.531 1 98.44 81 ARG A N 1
ATOM 606 C CA . ARG A 1 81 ? 12.43 -6.535 -17.219 1 98.44 81 ARG A CA 1
ATOM 607 C C . ARG A 1 81 ? 12.984 -7.598 -16.266 1 98.44 81 ARG A C 1
ATOM 609 O O . ARG A 1 81 ? 13.82 -8.422 -16.672 1 98.44 81 ARG A O 1
ATOM 616 N N . TYR A 1 82 ? 12.672 -7.488 -15.062 1 98.62 82 TYR A N 1
ATOM 617 C CA . TYR A 1 82 ? 13.078 -8.469 -14.062 1 98.62 82 TYR A CA 1
ATOM 618 C C . TYR A 1 82 ? 12.32 -9.773 -14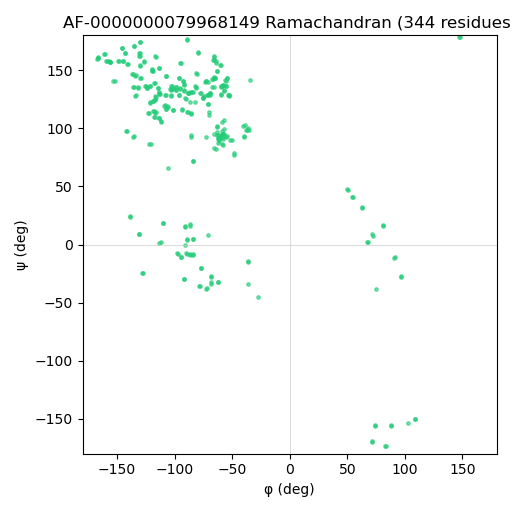.234 1 98.62 82 TYR A C 1
ATOM 620 O O . TYR A 1 82 ? 11.117 -9.766 -14.523 1 98.62 82 TYR A O 1
ATOM 628 N N . ASP A 1 83 ? 13 -10.836 -14.078 1 98.81 83 ASP A N 1
ATOM 629 C CA . ASP A 1 83 ? 12.398 -12.164 -14.086 1 98.81 83 ASP A CA 1
ATOM 630 C C . ASP A 1 83 ? 12.469 -12.805 -12.703 1 98.81 83 ASP A C 1
ATOM 632 O O . ASP A 1 83 ? 13.523 -13.266 -12.273 1 98.81 83 ASP A O 1
ATOM 636 N N . GLY A 1 84 ? 11.352 -12.883 -11.992 1 98.75 84 GLY A N 1
ATOM 637 C CA . GLY A 1 84 ? 11.281 -13.445 -10.656 1 98.75 84 GLY A CA 1
ATOM 638 C C . GLY A 1 84 ? 11.312 -14.961 -10.648 1 98.75 84 GLY A C 1
ATOM 639 O O . GLY A 1 84 ? 11.547 -15.578 -9.602 1 98.75 84 GLY A O 1
ATOM 640 N N . GLY A 1 85 ? 10.992 -15.562 -11.781 1 98.69 85 GLY A N 1
ATOM 641 C CA . GLY A 1 85 ? 11.07 -17.016 -11.906 1 98.69 85 GLY A CA 1
ATOM 642 C C . GLY A 1 85 ? 9.984 -17.734 -11.133 1 98.69 85 GLY A C 1
ATOM 643 O O . GLY A 1 85 ? 8.953 -17.156 -10.805 1 98.69 85 GLY A O 1
ATOM 644 N N . LEU A 1 86 ? 10.195 -19.062 -11.078 1 98.81 86 LEU A N 1
ATOM 645 C CA . LEU A 1 86 ? 9.266 -19.953 -10.383 1 98.81 86 LEU A CA 1
ATOM 646 C C . LEU A 1 86 ? 9.469 -19.875 -8.875 1 98.81 86 LEU A C 1
ATOM 648 O O . LEU A 1 86 ? 10.594 -19.969 -8.383 1 98.81 86 LEU A O 1
ATOM 652 N N . HIS A 1 87 ? 8.406 -19.688 -8.133 1 98.88 87 HIS A N 1
ATOM 653 C CA . HIS A 1 87 ? 8.477 -19.625 -6.68 1 98.88 87 HIS A CA 1
ATOM 654 C C . HIS A 1 87 ? 7.082 -19.734 -6.062 1 98.88 87 HIS A C 1
ATOM 656 O O . HIS A 1 87 ? 6.074 -19.609 -6.762 1 98.88 87 HIS A O 1
ATOM 662 N N . THR A 1 88 ? 7.004 -20.062 -4.805 1 98.81 88 THR A N 1
ATOM 663 C CA . THR A 1 88 ? 5.801 -19.906 -3.996 1 98.81 88 THR A CA 1
ATOM 664 C C . THR A 1 88 ? 5.828 -18.594 -3.23 1 98.81 88 THR A C 1
ATOM 666 O O . THR A 1 88 ? 6.883 -17.969 -3.096 1 98.81 88 THR A O 1
ATOM 669 N N . ALA A 1 89 ? 4.641 -18.125 -2.869 1 98.75 89 ALA A N 1
ATOM 670 C CA . ALA A 1 89 ? 4.645 -17.047 -1.89 1 98.75 89 ALA A CA 1
ATOM 671 C C . ALA A 1 89 ? 5.309 -17.484 -0.588 1 98.75 89 ALA A C 1
ATOM 673 O O . ALA A 1 89 ? 5.07 -18.594 -0.105 1 98.75 89 ALA A O 1
ATOM 674 N N . PRO A 1 90 ? 6.145 -16.672 -0.017 1 98.62 90 PRO A N 1
ATOM 675 C CA . PRO A 1 90 ? 6.816 -17.078 1.221 1 98.62 90 PRO A CA 1
ATOM 676 C C . PRO A 1 90 ? 5.863 -17.172 2.408 1 98.62 90 PRO A C 1
ATOM 678 O O . PRO A 1 90 ? 6.09 -17.953 3.33 1 98.62 90 PRO A O 1
ATOM 681 N N . VAL A 1 91 ? 4.855 -16.375 2.484 1 98.69 91 VAL A N 1
ATOM 682 C CA . VAL A 1 91 ? 3.77 -16.328 3.457 1 98.69 91 VAL A CA 1
ATOM 683 C C . VAL A 1 91 ? 2.502 -15.797 2.789 1 98.69 91 VAL A C 1
ATOM 685 O O . VAL A 1 91 ? 2.57 -15.133 1.749 1 98.69 91 VAL A O 1
ATOM 688 N N . PRO A 1 92 ? 1.286 -16.109 3.371 1 98.88 92 PRO A N 1
ATOM 689 C CA . PRO A 1 92 ? 0.114 -15.406 2.84 1 98.88 92 PRO A CA 1
ATOM 690 C C . PRO A 1 92 ? 0.215 -13.891 2.982 1 98.88 92 PRO A C 1
ATOM 692 O O . PRO A 1 92 ? 0.486 -13.383 4.074 1 98.88 92 PRO A O 1
ATOM 695 N N . GLN A 1 93 ? -0.007 -13.172 1.913 1 98.88 93 GLN A N 1
ATOM 696 C CA . GLN A 1 93 ? 0.292 -11.742 1.922 1 98.88 93 GLN A CA 1
ATOM 697 C C . GLN A 1 93 ? -0.485 -11.008 0.832 1 98.88 93 GLN A C 1
ATOM 699 O O . GLN A 1 93 ? -1.001 -11.633 -0.097 1 98.88 93 GLN A O 1
ATOM 704 N N . LEU A 1 94 ? -0.621 -9.781 1.057 1 98.38 94 LEU A N 1
ATOM 705 C CA . LEU A 1 94 ? -1.075 -8.867 0.013 1 98.38 94 LEU A CA 1
ATOM 706 C C . LEU A 1 94 ? 0.109 -8.203 -0.682 1 98.38 94 LEU A C 1
ATOM 708 O O . LEU A 1 94 ? 1.074 -7.801 -0.026 1 98.38 94 LEU A O 1
ATOM 712 N N . VAL A 1 95 ? 0.103 -8.156 -2.012 1 98.62 95 VAL A N 1
ATOM 713 C CA . VAL A 1 95 ? 1.052 -7.406 -2.828 1 98.62 95 VAL A CA 1
ATOM 714 C C . VAL A 1 95 ? 0.309 -6.359 -3.652 1 98.62 95 VAL A C 1
ATOM 716 O O . VAL A 1 95 ? -0.664 -6.676 -4.34 1 98.62 95 VAL A O 1
ATOM 719 N N . HIS A 1 96 ? 0.67 -5.113 -3.535 1 97.75 96 HIS A N 1
ATOM 720 C CA . HIS A 1 96 ? 0.104 -4.07 -4.379 1 97.75 96 HIS A CA 1
ATOM 721 C C . HIS A 1 96 ? 1.181 -3.406 -5.234 1 97.75 96 HIS A C 1
ATOM 723 O O . HIS A 1 96 ? 2.027 -2.676 -4.715 1 97.75 96 HIS A O 1
ATOM 729 N N . PHE A 1 97 ? 1.133 -3.656 -6.531 1 97.19 97 PHE A N 1
ATOM 730 C CA . PHE A 1 97 ? 2.076 -3.025 -7.445 1 97.19 97 PHE A CA 1
ATOM 731 C C . PHE A 1 97 ? 1.711 -1.564 -7.676 1 97.19 97 PHE A C 1
ATOM 733 O O . PHE A 1 97 ? 0.583 -1.256 -8.062 1 97.19 97 PHE A O 1
ATOM 740 N N . LEU A 1 98 ? 2.658 -0.69 -7.449 1 96.56 98 LEU A N 1
ATOM 741 C CA . LEU A 1 98 ? 2.445 0.749 -7.562 1 96.56 98 LEU A CA 1
ATOM 742 C C . LEU A 1 98 ? 2.797 1.24 -8.961 1 96.56 98 LEU A C 1
ATOM 744 O O . LEU A 1 98 ? 2.26 2.25 -9.422 1 96.56 98 LEU A O 1
ATOM 748 N N . SER A 1 99 ? 3.691 0.596 -9.57 1 96 99 SER A N 1
ATOM 749 C CA . SER A 1 99 ? 4.141 0.886 -10.93 1 96 99 SER A CA 1
ATOM 750 C C . SER A 1 99 ? 4.512 -0.392 -11.672 1 96 99 SER A C 1
ATOM 752 O O . SER A 1 99 ? 4.57 -1.469 -11.078 1 96 99 SER A O 1
ATOM 754 N N . GLY A 1 100 ? 4.715 -0.255 -12.984 1 96.81 100 GLY A N 1
ATOM 755 C CA . GLY A 1 100 ? 5.117 -1.395 -13.797 1 96.81 100 GLY A CA 1
ATOM 756 C C . GLY A 1 100 ? 3.99 -2.379 -14.039 1 96.81 100 GLY A C 1
ATOM 757 O O . GLY A 1 100 ? 2.83 -1.981 -14.172 1 96.81 100 GLY A O 1
ATOM 758 N N . ALA A 1 101 ? 4.41 -3.594 -14.305 1 96.44 101 ALA A N 1
ATOM 759 C CA . ALA A 1 101 ? 3.461 -4.664 -14.602 1 96.44 101 ALA A CA 1
ATOM 760 C C . ALA A 1 101 ? 4.031 -6.027 -14.211 1 96.44 101 ALA A C 1
ATOM 762 O O . ALA A 1 101 ? 5.215 -6.293 -14.422 1 96.44 101 ALA A O 1
ATOM 763 N N . ALA A 1 102 ? 3.162 -6.824 -13.68 1 97.75 102 ALA A N 1
ATOM 764 C CA . ALA A 1 102 ? 3.508 -8.211 -13.375 1 97.75 102 ALA A CA 1
ATOM 765 C C . ALA A 1 102 ? 2.725 -9.18 -14.258 1 97.75 102 ALA A C 1
ATOM 767 O O . ALA A 1 102 ? 1.513 -9.031 -14.43 1 97.75 102 ALA A O 1
ATOM 768 N N . HIS A 1 103 ? 3.438 -10.039 -14.82 1 98.44 103 HIS A N 1
ATOM 769 C CA . HIS A 1 103 ? 2.852 -11.148 -15.562 1 98.44 103 HIS A CA 1
ATOM 770 C C . HIS A 1 103 ? 3.041 -12.469 -14.82 1 98.44 103 HIS A C 1
ATOM 772 O O . HIS A 1 103 ? 4.172 -12.883 -14.562 1 98.44 103 HIS A O 1
ATOM 778 N N . LEU A 1 104 ? 1.904 -13.133 -14.461 1 98.69 104 LEU A N 1
ATOM 779 C CA . LEU A 1 104 ? 1.94 -14.367 -13.68 1 98.69 104 LEU A CA 1
ATOM 780 C C . LEU A 1 104 ? 1.451 -15.547 -14.508 1 98.69 104 LEU A C 1
ATOM 782 O O . LEU A 1 104 ? 0.412 -15.469 -15.172 1 98.69 104 LEU A O 1
ATOM 786 N N . THR A 1 105 ? 2.229 -16.562 -14.469 1 98.75 105 THR A N 1
ATOM 787 C CA . THR A 1 105 ? 1.857 -17.812 -15.141 1 98.75 105 THR A CA 1
ATOM 788 C C . THR A 1 105 ? 2.014 -19 -14.195 1 98.75 105 THR A C 1
ATOM 790 O O . THR A 1 105 ? 2.584 -18.875 -13.117 1 98.75 105 THR A O 1
ATOM 793 N N . LEU A 1 106 ? 1.403 -20.109 -14.625 1 98.62 106 LEU A N 1
ATOM 794 C CA . LEU A 1 106 ? 1.447 -21.344 -13.852 1 98.62 106 LEU A CA 1
ATOM 795 C C . LEU A 1 106 ? 2.219 -22.422 -14.602 1 98.62 106 LEU A C 1
ATOM 797 O O . LEU A 1 106 ? 1.999 -22.641 -15.797 1 98.62 106 LEU A O 1
ATOM 801 N N . PRO A 1 107 ? 3.078 -23.078 -13.859 1 97.81 107 PRO A N 1
ATOM 802 C CA . PRO A 1 107 ? 3.871 -24.094 -14.555 1 97.81 107 PRO A CA 1
ATOM 803 C C . PRO A 1 107 ? 3.033 -25.297 -15.008 1 97.81 107 PRO A C 1
ATOM 805 O O . PRO A 1 107 ? 3.363 -25.938 -16.016 1 97.81 107 PRO A O 1
ATOM 808 N N . HIS A 1 108 ? 1.985 -25.594 -14.367 1 95.62 108 HIS A N 1
ATOM 809 C CA . HIS A 1 108 ? 1.211 -26.781 -14.68 1 95.62 108 HIS A CA 1
ATOM 810 C C . HIS A 1 108 ? 0.016 -26.453 -15.57 1 95.62 108 HIS A C 1
ATOM 812 O O . HIS A 1 108 ? -0.724 -27.344 -15.977 1 95.62 108 HIS A O 1
ATOM 818 N N . ASN A 1 109 ? -0.253 -25.219 -15.812 1 95 109 ASN A N 1
ATOM 819 C CA . ASN A 1 109 ? -1.368 -24.781 -16.641 1 95 109 ASN A CA 1
ATOM 820 C C . ASN A 1 109 ? -0.988 -23.562 -17.484 1 95 109 ASN A C 1
ATOM 822 O O . ASN A 1 109 ? -1.104 -22.422 -17.016 1 95 109 ASN A O 1
ATOM 826 N N . ASP A 1 110 ? -0.618 -23.734 -18.75 1 93.44 110 ASP A N 1
ATOM 827 C CA . ASP A 1 110 ? -0.106 -22.656 -19.594 1 93.44 110 ASP A CA 1
ATOM 828 C C . ASP A 1 110 ? -1.241 -21.953 -20.312 1 93.44 110 ASP A C 1
ATOM 830 O O . ASP A 1 110 ? -1 -21.031 -21.109 1 93.44 110 ASP A O 1
ATOM 834 N N . THR A 1 111 ? -2.469 -22.297 -20.047 1 95.44 111 THR A N 1
ATOM 835 C CA . THR A 1 111 ? -3.596 -21.703 -20.75 1 95.44 111 THR A CA 1
ATOM 836 C C . THR A 1 111 ? -4.164 -20.516 -19.969 1 95.44 111 THR A C 1
ATOM 838 O O . THR A 1 111 ? -5.035 -19.797 -20.469 1 95.44 111 THR A O 1
ATOM 841 N N . ILE A 1 112 ? -3.697 -20.406 -18.766 1 96.38 112 ILE A N 1
ATOM 842 C CA . ILE A 1 112 ? -4.223 -19.328 -17.938 1 96.38 112 ILE A CA 1
ATOM 843 C C . ILE A 1 112 ? -3.074 -18.469 -17.422 1 96.38 112 ILE A C 1
ATOM 845 O O . ILE A 1 112 ? -2.008 -18.984 -17.078 1 96.38 112 ILE A O 1
ATOM 849 N N . ASP A 1 113 ? -3.219 -17.188 -17.453 1 97.38 113 ASP A N 1
ATOM 850 C CA . ASP A 1 113 ? -2.262 -16.219 -16.938 1 97.38 113 ASP A CA 1
ATOM 851 C C . ASP A 1 113 ? -2.977 -15.016 -16.297 1 97.38 113 ASP A C 1
ATOM 853 O O . ASP A 1 113 ? -4.207 -14.945 -16.328 1 97.38 113 ASP A O 1
ATOM 857 N N . ALA A 1 114 ? -2.271 -14.266 -15.555 1 96.5 114 ALA A N 1
ATOM 858 C CA . ALA A 1 114 ? -2.783 -13.023 -14.977 1 96.5 114 ALA A CA 1
ATOM 859 C C . ALA A 1 114 ? -1.803 -11.875 -15.188 1 96.5 114 ALA A C 1
ATOM 861 O O . ALA A 1 114 ? -0.591 -12.055 -15.039 1 96.5 114 ALA A O 1
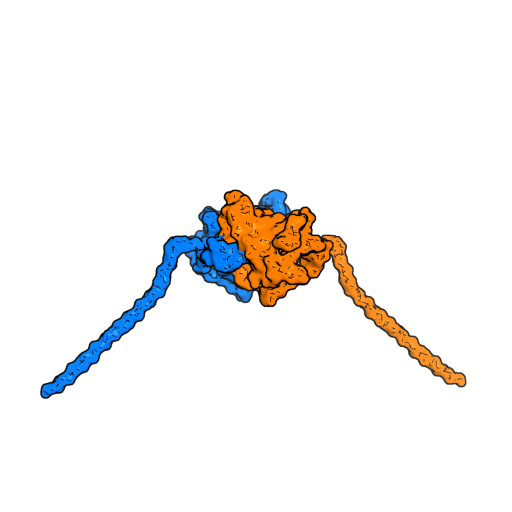ATOM 862 N N . TRP A 1 115 ? -2.34 -10.75 -15.602 1 95.56 115 TRP A N 1
ATOM 863 C CA . TRP A 1 115 ? -1.605 -9.492 -15.648 1 95.56 115 TRP A CA 1
ATOM 864 C C . TRP A 1 115 ? -2.074 -8.547 -14.547 1 95.56 115 TRP A C 1
ATOM 866 O O . TRP A 1 115 ? -3.275 -8.336 -14.375 1 95.56 115 TRP A O 1
ATOM 876 N N . ILE A 1 116 ? -1.123 -8.062 -13.836 1 95.5 116 ILE A N 1
ATOM 877 C CA . ILE A 1 116 ? -1.405 -7.039 -12.836 1 95.5 116 ILE A CA 1
ATOM 878 C C . ILE A 1 116 ? -0.655 -5.754 -13.18 1 95.5 116 ILE A C 1
ATOM 880 O O . ILE A 1 116 ? 0.577 -5.719 -13.141 1 95.5 116 ILE A O 1
ATOM 884 N N . LEU A 1 117 ? -1.407 -4.719 -13.484 1 93.94 117 LEU A N 1
ATOM 885 C CA . LEU A 1 117 ? -0.808 -3.432 -13.812 1 93.94 117 LEU A CA 1
ATOM 886 C C . LEU A 1 117 ? -0.675 -2.559 -12.57 1 93.94 117 LEU A C 1
ATOM 888 O O . LEU A 1 117 ? -1.59 -2.5 -11.742 1 93.94 117 LEU A O 1
ATOM 892 N N . GLY A 1 118 ? 0.503 -1.896 -12.5 1 94.56 118 GLY A N 1
ATOM 893 C CA . GLY A 1 118 ? 0.728 -1.014 -11.367 1 94.56 118 GLY A CA 1
ATOM 894 C C . GLY A 1 118 ? -0.286 0.112 -11.281 1 94.56 118 GLY A C 1
ATOM 895 O O . GLY A 1 118 ? -0.78 0.591 -12.297 1 94.56 118 GLY A O 1
ATOM 896 N N . GLY A 1 119 ? -0.493 0.63 -10.078 1 93.56 119 GLY A N 1
ATOM 897 C CA . GLY A 1 119 ? -1.498 1.649 -9.828 1 93.56 119 GLY A CA 1
ATOM 898 C C . GLY A 1 119 ? -2.688 1.132 -9.039 1 93.56 119 GLY A C 1
ATOM 899 O O . GLY A 1 119 ? -2.543 0.234 -8.203 1 93.56 119 GLY A O 1
ATOM 900 N N . VAL A 1 120 ? -3.818 1.671 -9.242 1 94 120 VAL A N 1
ATOM 901 C CA . VAL A 1 120 ? -5 1.358 -8.438 1 94 120 VAL A CA 1
ATOM 902 C C . VAL A 1 120 ? -5.363 -0.115 -8.609 1 94 120 VAL A C 1
ATOM 904 O O . VAL A 1 120 ? -5.785 -0.771 -7.656 1 94 120 VAL A O 1
ATOM 907 N N . GLY A 1 121 ? -5.125 -0.631 -9.719 1 91.56 121 GLY A N 1
ATOM 908 C CA . GLY A 1 121 ? -5.477 -2.012 -10.008 1 91.56 121 GLY A CA 1
ATOM 909 C C . GLY A 1 121 ? -4.363 -2.99 -9.688 1 91.56 121 GLY A C 1
ATOM 910 O O . GLY A 1 121 ? -4.379 -4.133 -10.141 1 91.56 121 GLY A O 1
ATOM 911 N N . GLY A 1 122 ? -3.361 -2.596 -8.914 1 95.19 122 GLY A N 1
ATOM 912 C CA . GLY A 1 122 ? -2.139 -3.363 -8.742 1 95.19 122 GLY A CA 1
ATOM 913 C C . GLY A 1 122 ? -2.234 -4.398 -7.637 1 95.19 122 GLY A C 1
ATOM 914 O O . GLY A 1 122 ? -1.218 -4.938 -7.195 1 95.19 122 GLY A O 1
ATOM 915 N N . LEU A 1 123 ? -3.408 -4.754 -7.168 1 96.56 123 LEU A N 1
ATOM 916 C CA . LEU A 1 123 ? -3.561 -5.621 -6 1 96.56 123 LEU A CA 1
ATOM 917 C C . LEU A 1 123 ? -3.535 -7.09 -6.406 1 96.56 123 LEU A C 1
ATOM 919 O O . LEU A 1 123 ? -4.211 -7.488 -7.359 1 96.56 123 LEU A O 1
ATOM 923 N N . LEU A 1 124 ? -2.748 -7.863 -5.727 1 97.06 124 LEU A N 1
ATOM 924 C CA . LEU A 1 124 ? -2.666 -9.32 -5.805 1 97.06 124 LEU A CA 1
ATOM 925 C C . LEU A 1 124 ? -2.633 -9.938 -4.41 1 97.06 124 LEU A C 1
ATOM 927 O O . LEU A 1 124 ? -1.87 -9.492 -3.549 1 97.06 124 LEU A O 1
ATOM 931 N N . PHE A 1 125 ? -3.527 -10.898 -4.199 1 98.19 125 PHE A N 1
ATOM 932 C CA . PHE A 1 125 ? -3.371 -11.734 -3.016 1 98.19 125 PHE A CA 1
ATOM 933 C C . PHE A 1 125 ? -2.521 -12.961 -3.326 1 98.19 125 PHE A C 1
ATOM 935 O O . PHE A 1 125 ? -2.803 -13.688 -4.281 1 98.19 125 PHE A O 1
ATOM 942 N N . ALA A 1 126 ? -1.482 -13.164 -2.594 1 98.88 126 ALA A N 1
ATOM 943 C CA . ALA A 1 126 ? -0.605 -14.32 -2.771 1 98.88 126 ALA A CA 1
ATOM 944 C C . ALA A 1 126 ? -0.682 -15.25 -1.567 1 98.88 126 ALA A C 1
ATOM 946 O O . ALA A 1 126 ? -0.173 -14.93 -0.49 1 98.88 126 ALA A O 1
ATOM 947 N N . ALA A 1 127 ? -1.279 -16.391 -1.74 1 98.81 127 ALA A N 1
ATOM 948 C CA . ALA A 1 127 ? -1.482 -17.328 -0.637 1 98.81 127 ALA A CA 1
ATOM 949 C C . ALA A 1 127 ? -1.04 -18.734 -1.022 1 98.81 127 ALA A C 1
ATOM 951 O O .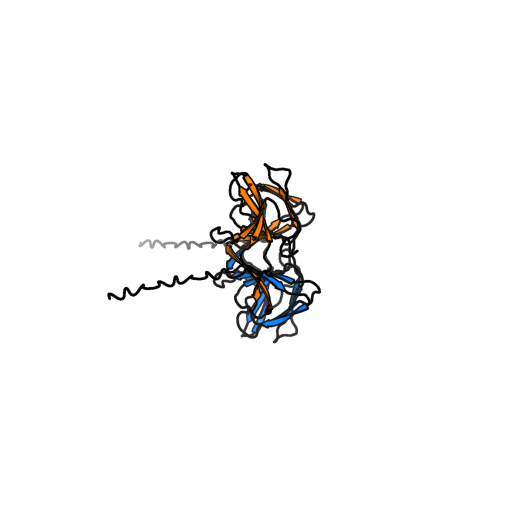 ALA A 1 127 ? -1.33 -19.703 -0.312 1 98.81 127 ALA A O 1
ATOM 952 N N . ASP A 1 128 ? -0.385 -18.844 -2.18 1 98.81 128 ASP A N 1
ATOM 953 C CA . ASP A 1 128 ? 0.107 -20.141 -2.625 1 98.81 128 ASP A CA 1
ATOM 954 C C . ASP A 1 128 ? 1.467 -20.453 -2.004 1 98.81 128 ASP A C 1
ATOM 956 O O . ASP A 1 128 ? 2.467 -20.562 -2.715 1 98.81 128 ASP A O 1
ATOM 960 N N . THR A 1 129 ? 1.525 -20.75 -0.744 1 98.69 129 THR A N 1
ATOM 961 C CA . THR A 1 129 ? 2.762 -20.891 0.016 1 98.69 129 THR A CA 1
ATOM 962 C C . THR A 1 129 ? 3.307 -22.312 -0.107 1 98.69 129 THR A C 1
ATOM 964 O O . THR A 1 129 ? 4.418 -22.594 0.349 1 98.69 129 THR A O 1
ATOM 967 N N . THR A 1 130 ? 2.574 -23.203 -0.673 1 97.88 130 THR A N 1
ATOM 968 C CA . THR A 1 130 ? 2.982 -24.594 -0.914 1 97.88 130 THR A CA 1
ATOM 969 C C . THR A 1 130 ? 2.723 -24.984 -2.365 1 97.88 130 THR A C 1
ATOM 971 O O . THR A 1 130 ? 2.164 -24.203 -3.137 1 97.88 130 THR A O 1
ATOM 974 N N . GLY A 1 131 ? 3.162 -26.156 -2.705 1 95.62 131 GLY A N 1
ATOM 975 C CA . GLY A 1 131 ? 2.953 -26.656 -4.055 1 95.62 131 GLY A CA 1
ATOM 976 C C . GLY A 1 131 ? 4.047 -26.25 -5.02 1 95.62 131 GLY A C 1
ATOM 977 O O . GLY A 1 131 ? 5.172 -25.953 -4.609 1 95.62 131 GLY A O 1
ATOM 978 N N . ASP A 1 132 ? 3.691 -26.219 -6.309 1 97.56 132 ASP A N 1
ATOM 979 C CA . ASP A 1 132 ? 4.711 -26.062 -7.344 1 97.56 132 ASP A CA 1
ATOM 980 C C . ASP A 1 132 ? 4.957 -24.594 -7.664 1 97.56 132 ASP A C 1
ATOM 982 O O . ASP A 1 132 ? 5.84 -24.266 -8.453 1 97.56 132 ASP A O 1
ATOM 986 N N . GLY A 1 133 ? 4.18 -23.719 -7.125 1 98.62 133 GLY A N 1
ATOM 987 C CA . GLY A 1 133 ? 4.434 -22.297 -7.246 1 98.62 133 GLY A CA 1
ATOM 988 C C . GLY A 1 133 ? 3.922 -21.719 -8.547 1 98.62 133 GLY A C 1
ATOM 989 O O . GLY A 1 133 ? 3.125 -22.344 -9.25 1 98.62 133 GLY A O 1
ATOM 990 N N . HIS A 1 134 ? 4.207 -20.484 -8.82 1 98.88 134 HIS A N 1
ATOM 991 C CA . HIS A 1 134 ? 3.883 -19.703 -10.008 1 98.88 134 HIS A CA 1
ATOM 992 C C . HIS A 1 134 ? 5.113 -18.984 -10.547 1 98.88 134 HIS A C 1
ATOM 994 O O . HIS A 1 134 ? 6.137 -18.906 -9.867 1 98.88 134 HIS A O 1
ATOM 1000 N N . ILE A 1 135 ? 5.055 -18.547 -11.789 1 98.88 135 ILE A N 1
ATOM 1001 C CA . ILE A 1 135 ? 6.109 -17.75 -12.398 1 98.88 135 ILE A CA 1
ATOM 1002 C C . ILE A 1 135 ? 5.68 -16.297 -12.453 1 98.88 135 ILE A C 1
ATOM 1004 O O . ILE A 1 135 ? 4.555 -15.984 -12.859 1 98.88 135 ILE A O 1
ATOM 1008 N N . THR A 1 136 ? 6.488 -15.391 -11.977 1 98.88 136 THR A N 1
ATOM 1009 C CA . THR A 1 136 ? 6.23 -13.969 -12.133 1 98.88 136 THR A CA 1
ATOM 1010 C C . THR A 1 136 ? 7.328 -13.312 -12.969 1 98.88 136 THR A C 1
ATOM 1012 O O . THR A 1 136 ? 8.516 -13.5 -12.695 1 98.88 136 THR A O 1
ATOM 1015 N N . ARG A 1 137 ? 6.961 -12.617 -13.977 1 98.81 137 ARG A N 1
ATOM 1016 C CA . ARG A 1 137 ? 7.848 -11.742 -14.75 1 98.81 137 ARG A CA 1
ATOM 1017 C C . ARG A 1 137 ? 7.363 -10.297 -14.711 1 98.81 137 ARG A C 1
ATOM 1019 O O . ARG A 1 137 ? 6.164 -10.047 -14.57 1 98.81 137 ARG A O 1
ATOM 1026 N N . TYR A 1 138 ? 8.297 -9.391 -14.828 1 98.69 138 TYR A N 1
ATOM 1027 C CA . TYR A 1 138 ? 8.055 -7.957 -14.859 1 98.69 138 TYR A CA 1
ATOM 1028 C C . TYR A 1 138 ? 8.602 -7.344 -16.141 1 98.69 138 TYR A C 1
ATOM 1030 O O . TYR A 1 138 ? 9.688 -6.758 -16.156 1 98.69 138 TYR A O 1
ATOM 1038 N N . PRO A 1 139 ? 7.801 -7.387 -17.125 1 98.31 139 PRO A N 1
ATOM 1039 C CA . PRO A 1 139 ? 8.336 -7.156 -18.469 1 98.31 139 PRO A CA 1
ATOM 1040 C C . PRO A 1 139 ? 8.438 -5.676 -18.812 1 98.31 139 PRO A C 1
ATOM 1042 O O . PRO A 1 139 ? 8.977 -5.32 -19.859 1 98.31 139 PRO A O 1
ATOM 1045 N N . SER A 1 140 ? 7.895 -4.801 -17.984 1 97.19 140 SER A N 1
ATOM 1046 C CA . SER A 1 140 ? 7.855 -3.387 -18.344 1 97.19 140 SER A CA 1
ATOM 1047 C C . SER A 1 140 ? 9.258 -2.793 -18.406 1 97.19 140 SER A C 1
ATOM 1049 O O . SER A 1 140 ? 10.203 -3.354 -17.844 1 97.19 140 SER A O 1
ATOM 1051 N N . ASN A 1 141 ? 9.367 -1.67 -19.141 1 97.19 141 ASN A N 1
ATOM 1052 C CA . ASN A 1 141 ? 10.641 -0.961 -19.25 1 97.19 141 ASN A CA 1
ATOM 1053 C C . ASN A 1 141 ? 10.859 -0.02 -18.062 1 97.19 141 ASN A C 1
ATOM 1055 O O . ASN A 1 141 ? 11.852 0.712 -18.016 1 97.19 141 ASN A O 1
ATOM 1059 N N . GLN A 1 142 ? 10.047 -0.031 -17.172 1 95.5 142 GLN A N 1
ATOM 1060 C CA . GLN A 1 142 ? 10.227 0.773 -15.961 1 95.5 142 GLN A CA 1
ATOM 1061 C C . GLN A 1 142 ? 10.359 -0.111 -14.727 1 95.5 142 GLN A C 1
ATOM 1063 O O . GLN A 1 142 ? 9.984 -1.286 -14.75 1 95.5 142 GLN A O 1
ATOM 1068 N N . GLU A 1 143 ? 10.891 0.45 -13.641 1 95.62 143 GLU A N 1
ATOM 1069 C CA . GLU A 1 143 ? 10.93 -0.238 -12.352 1 95.62 143 GLU A CA 1
ATOM 1070 C C . GLU A 1 143 ? 9.523 -0.61 -11.883 1 95.62 143 GLU A C 1
ATOM 1072 O O . GLU A 1 143 ? 8.578 0.159 -12.07 1 95.62 143 GLU A O 1
ATOM 1077 N N . THR A 1 144 ? 9.43 -1.787 -11.406 1 97.62 144 THR A N 1
ATOM 1078 C CA . THR A 1 144 ? 8.219 -2.166 -10.68 1 97.62 144 THR A CA 1
ATOM 1079 C C . THR A 1 144 ? 8.398 -1.941 -9.18 1 97.62 144 THR A C 1
ATOM 1081 O O . THR A 1 144 ? 9.312 -2.5 -8.57 1 97.62 144 THR A O 1
ATOM 1084 N N . VAL A 1 145 ? 7.613 -1.034 -8.617 1 97.31 145 VAL A N 1
ATOM 1085 C CA . VAL A 1 145 ? 7.57 -0.801 -7.18 1 97.31 145 VAL A CA 1
ATOM 1086 C C . VAL A 1 145 ? 6.316 -1.438 -6.586 1 97.31 145 VAL A C 1
ATOM 1088 O O . VAL A 1 145 ? 5.227 -1.319 -7.152 1 97.31 145 VAL A O 1
ATOM 1091 N N . ALA A 1 146 ? 6.527 -2.162 -5.48 1 98.25 146 ALA A N 1
ATOM 1092 C CA . ALA A 1 146 ? 5.383 -2.84 -4.875 1 98.25 146 ALA A CA 1
ATOM 1093 C C . ALA A 1 146 ? 5.391 -2.682 -3.357 1 98.25 146 ALA A C 1
ATOM 1095 O O . ALA A 1 146 ? 6.457 -2.584 -2.742 1 98.25 146 ALA A O 1
ATOM 1096 N N . ILE A 1 147 ? 4.223 -2.617 -2.822 1 98.44 147 ILE A N 1
ATOM 1097 C CA . ILE A 1 147 ? 4.004 -2.852 -1.398 1 98.44 147 ILE A CA 1
ATOM 1098 C C . ILE A 1 147 ? 3.77 -4.34 -1.152 1 98.44 147 ILE A C 1
ATOM 1100 O O . ILE A 1 147 ? 2.98 -4.977 -1.855 1 98.44 147 ILE A O 1
ATOM 1104 N N . VAL A 1 148 ? 4.465 -4.859 -0.236 1 98.75 148 VAL A N 1
ATOM 1105 C CA . VAL A 1 148 ? 4.258 -6.223 0.245 1 98.75 148 VAL A CA 1
ATOM 1106 C C . VAL A 1 148 ? 3.855 -6.195 1.718 1 98.75 148 VAL A C 1
ATOM 1108 O O . VAL A 1 148 ? 4.551 -5.609 2.549 1 98.75 148 VAL A O 1
ATOM 1111 N N . ALA A 1 149 ? 2.744 -6.809 2.018 1 98.81 149 ALA A N 1
ATOM 1112 C CA . ALA A 1 149 ? 2.205 -6.793 3.375 1 98.81 149 ALA A CA 1
ATOM 1113 C C . ALA A 1 149 ? 1.724 -8.18 3.791 1 98.81 149 ALA A C 1
ATOM 1115 O O . ALA A 1 149 ? 0.563 -8.531 3.57 1 98.81 149 ALA A O 1
ATOM 1116 N N . PRO A 1 150 ? 2.588 -8.93 4.426 1 98.88 150 PRO A N 1
ATOM 1117 C CA . PRO A 1 150 ? 2.166 -10.234 4.957 1 98.88 150 PRO A CA 1
ATOM 1118 C C . PRO A 1 150 ? 1.001 -10.117 5.938 1 98.88 150 PRO A C 1
ATOM 1120 O O . PRO A 1 150 ? 0.965 -9.195 6.758 1 98.88 150 PRO A O 1
ATOM 1123 N N . PHE A 1 151 ? 0.025 -11.055 5.789 1 98.81 151 PHE A N 1
ATOM 1124 C CA . PHE A 1 151 ? -1.074 -11.07 6.746 1 98.81 151 PHE A CA 1
ATOM 1125 C C . PHE A 1 151 ? -0.592 -11.531 8.117 1 98.81 151 PHE A C 1
ATOM 1127 O O . PHE A 1 151 ? 0.128 -12.531 8.219 1 98.81 151 PHE A O 1
ATOM 1134 N N . GLU A 1 152 ? -0.949 -10.758 9.07 1 98.12 152 GLU A N 1
ATOM 1135 C CA . GLU A 1 152 ? -0.566 -11.133 10.43 1 98.12 152 GLU A CA 1
ATOM 1136 C C . GLU A 1 152 ? -0.999 -12.562 10.742 1 98.12 152 GLU A C 1
ATOM 1138 O O . GLU A 1 152 ? -2.152 -12.93 10.516 1 98.12 152 GLU A O 1
ATOM 1143 N N . GLY A 1 153 ? -0.059 -13.383 11.219 1 97.31 153 GLY A N 1
ATOM 1144 C CA . GLY A 1 153 ? -0.336 -14.766 11.578 1 97.31 153 GLY A CA 1
ATOM 1145 C C . GLY A 1 153 ? -0.66 -15.633 10.383 1 97.31 153 GLY A C 1
ATOM 1146 O O . GLY A 1 153 ? -1.029 -16.797 10.531 1 97.31 153 GLY A O 1
ATOM 1147 N N . GLY A 1 154 ? -0.615 -15.07 9.203 1 97.56 154 GLY A N 1
ATOM 1148 C CA . GLY A 1 154 ? -0.896 -15.812 7.988 1 97.56 154 GLY A CA 1
ATOM 1149 C C . GLY A 1 154 ? -2.381 -15.969 7.715 1 97.56 154 GLY A C 1
ATOM 1150 O O . GLY A 1 154 ? -2.785 -16.812 6.918 1 97.56 154 GLY A O 1
ATOM 1151 N N . VAL A 1 155 ? -3.152 -15.156 8.383 1 93.81 155 VAL A N 1
ATOM 1152 C CA . VAL A 1 155 ? -4.602 -15.258 8.25 1 93.81 155 VAL A CA 1
ATOM 1153 C C . VAL A 1 155 ? -5.074 -14.453 7.047 1 93.81 155 VAL A C 1
ATOM 1155 O O . VAL A 1 155 ? -5.035 -13.227 7.062 1 93.81 155 VAL A O 1
ATOM 1158 N N . VAL A 1 156 ? -5.57 -15.133 6.051 1 97.19 156 VAL A N 1
ATOM 1159 C CA . VAL A 1 156 ? -6.102 -14.469 4.863 1 97.19 156 VAL A CA 1
ATOM 1160 C C . VAL A 1 156 ? -7.441 -13.812 5.195 1 97.19 156 VAL A C 1
ATOM 1162 O O . VAL A 1 156 ? -8.266 -14.398 5.902 1 97.19 156 VAL A O 1
ATOM 1165 N N . PRO A 1 157 ? -7.695 -12.68 4.691 1 97.25 157 PRO A N 1
ATOM 1166 C CA . PRO A 1 157 ? -8.992 -12.062 4.977 1 97.25 157 PRO A CA 1
ATOM 1167 C C . PRO A 1 157 ? -10.164 -12.875 4.441 1 97.25 157 PRO A C 1
ATOM 1169 O O . PRO A 1 157 ? -10.023 -13.594 3.447 1 97.25 157 PRO A O 1
ATOM 1172 N N . GLY A 1 158 ? -11.297 -12.773 5.164 1 97.56 158 GLY A N 1
ATOM 1173 C CA . GLY A 1 158 ? -12.492 -13.438 4.664 1 97.56 158 GLY A CA 1
ATOM 1174 C C . GLY A 1 158 ? -12.859 -13.031 3.25 1 97.56 158 GLY A C 1
ATOM 1175 O O . GLY A 1 158 ? -12.805 -11.852 2.906 1 97.56 158 GLY A O 1
ATOM 1176 N N . HIS A 1 159 ? -13.211 -14.078 2.467 1 96.88 159 HIS A N 1
ATOM 1177 C CA . HIS A 1 159 ? -13.508 -13.812 1.064 1 96.88 159 HIS A CA 1
ATOM 1178 C C . HIS A 1 159 ? -14.406 -14.891 0.478 1 96.88 159 HIS A C 1
ATOM 1180 O O . HIS A 1 159 ? -14.523 -15.984 1.047 1 96.88 159 HIS A O 1
ATOM 1186 N N . THR A 1 160 ? -15.055 -14.5 -0.534 1 95.62 160 THR A N 1
ATOM 1187 C CA . THR A 1 160 ? -15.719 -15.461 -1.402 1 95.62 160 THR A CA 1
ATOM 1188 C C . THR A 1 160 ? -14.984 -15.586 -2.734 1 95.62 160 THR A C 1
ATOM 1190 O O . THR A 1 160 ? -14.406 -14.617 -3.227 1 95.62 160 THR A O 1
ATOM 1193 N N . VAL A 1 161 ? -14.992 -16.781 -3.256 1 96.94 161 VAL A N 1
ATOM 1194 C CA . VAL A 1 161 ? -14.391 -17.016 -4.566 1 96.94 161 VAL A CA 1
ATOM 1195 C C . VAL A 1 161 ? -15.43 -16.797 -5.66 1 96.94 161 VAL A C 1
ATOM 1197 O O . VAL A 1 161 ? -16.406 -17.531 -5.754 1 96.94 161 VAL A O 1
ATOM 1200 N N . LEU A 1 162 ? -15.219 -15.773 -6.473 1 93.81 162 LEU A N 1
ATOM 1201 C CA . LEU A 1 162 ? -16.172 -15.445 -7.523 1 93.81 162 LEU A CA 1
ATOM 1202 C C . LEU A 1 162 ? -16.016 -16.391 -8.719 1 93.81 162 LEU A C 1
ATOM 1204 O O . LEU A 1 162 ? -16.984 -16.688 -9.406 1 93.81 162 LEU A O 1
ATOM 1208 N N . ASN A 1 163 ? -14.781 -16.812 -9.047 1 93.44 163 ASN A N 1
ATOM 1209 C CA . ASN A 1 163 ? -14.5 -17.781 -10.109 1 93.44 163 ASN A CA 1
ATOM 1210 C C . ASN A 1 163 ? -13.117 -18.391 -9.945 1 93.44 163 ASN A C 1
ATOM 1212 O O . ASN A 1 163 ? -12.273 -17.875 -9.219 1 93.44 163 ASN A O 1
ATOM 1216 N N . ASP A 1 164 ? -13.016 -19.531 -10.719 1 94.25 164 ASP A N 1
ATOM 1217 C CA . ASP A 1 164 ? -11.727 -20.219 -10.758 1 94.25 164 ASP A CA 1
ATOM 1218 C C . ASP A 1 164 ? -10.82 -19.609 -11.836 1 94.25 164 ASP A C 1
ATOM 1220 O O . ASP A 1 164 ? -11.008 -19.875 -13.023 1 94.25 164 ASP A O 1
ATOM 1224 N N . GLY A 1 165 ? -10.023 -18.703 -11.531 1 95.69 165 GLY A N 1
ATOM 1225 C CA . GLY A 1 165 ? -9.133 -17.938 -12.398 1 95.69 165 GLY A CA 1
ATOM 1226 C C . GLY A 1 165 ? -8.898 -16.516 -11.922 1 95.69 165 GLY A C 1
ATOM 1227 O O . GLY A 1 165 ? -9.398 -16.125 -10.875 1 95.69 165 GLY A O 1
ATOM 1228 N N . PRO A 1 166 ? -8.078 -15.836 -12.68 1 95.75 166 PRO A N 1
ATOM 1229 C CA . PRO A 1 166 ? -7.867 -14.43 -12.312 1 95.75 166 PRO A CA 1
ATOM 1230 C C . PRO A 1 166 ? -9.133 -13.594 -12.438 1 95.75 166 PRO A C 1
ATOM 1232 O O . PRO A 1 166 ? -10.094 -14.008 -13.086 1 95.75 166 PRO A O 1
ATOM 1235 N N . CYS A 1 167 ? -9.133 -12.508 -11.688 1 93.69 167 CYS A N 1
ATOM 1236 C CA . CYS A 1 167 ? -10.234 -11.57 -11.852 1 93.69 167 CYS A CA 1
ATOM 1237 C C . CYS A 1 167 ? -10.156 -10.859 -13.195 1 93.69 167 CYS A C 1
ATOM 1239 O O . CYS A 1 167 ? -9.102 -10.352 -13.57 1 93.69 167 CYS A O 1
ATOM 1241 N N . LEU A 1 168 ? -11.109 -11.133 -14.156 1 78.06 168 LEU A N 1
ATOM 1242 C CA . LEU A 1 168 ? -11.141 -10.492 -15.461 1 78.06 168 LEU A CA 1
ATOM 1243 C C . LEU A 1 168 ? -11.812 -9.125 -15.375 1 78.06 168 LEU A C 1
ATOM 1245 O O . LEU A 1 168 ? -12.953 -9.016 -14.922 1 78.06 168 LEU A O 1
ATOM 1249 N N . GLY A 1 169 ? -11.18 -8.141 -15.75 1 62.38 169 GLY A N 1
ATOM 1250 C CA . GLY A 1 169 ? -11.734 -6.793 -15.766 1 62.38 169 GLY A CA 1
ATOM 1251 C C . GLY A 1 169 ? -11.242 -5.941 -14.609 1 62.38 169 GLY A C 1
ATOM 1252 O O . GLY A 1 169 ? -10.148 -6.156 -14.094 1 62.38 169 GLY A O 1
ATOM 1253 N N . LYS A 1 170 ? -12.211 -4.93 -14.312 1 56.28 170 LYS A N 1
ATOM 1254 C CA . LYS A 1 170 ? -11.82 -3.881 -13.367 1 56.28 170 LYS A CA 1
ATOM 1255 C C . LYS A 1 170 ? -11.773 -4.414 -11.945 1 56.28 170 LYS A C 1
ATOM 1257 O O . LYS A 1 170 ? -12.68 -5.137 -11.516 1 56.28 170 LYS A O 1
ATOM 1262 N N . GLN A 1 171 ? -10.672 -4.871 -11.445 1 59.69 171 GLN A N 1
ATOM 1263 C CA . GLN A 1 171 ? -10.492 -4.973 -10 1 59.69 171 GLN A CA 1
ATOM 1264 C C . GLN A 1 171 ? -11.195 -3.83 -9.273 1 59.69 171 GLN A C 1
ATOM 1266 O O . GLN A 1 171 ? -11.555 -2.822 -9.891 1 59.69 171 GLN A O 1
ATOM 1271 N N . THR A 1 172 ? -11.867 -4.086 -8.008 1 59.5 172 THR A N 1
ATOM 1272 C CA . THR A 1 172 ? -12.828 -3.305 -7.234 1 59.5 172 THR A CA 1
ATOM 1273 C C . THR A 1 172 ? -12.656 -1.814 -7.508 1 59.5 172 THR A C 1
ATOM 1275 O O . THR A 1 172 ? -13.625 -1.054 -7.453 1 59.5 172 THR A O 1
ATOM 1278 N N . PHE A 1 173 ? -11.453 -1.242 -7.535 1 54.41 173 PHE A N 1
ATOM 1279 C CA . PHE A 1 173 ? -11.57 0.211 -7.535 1 54.41 173 PHE A CA 1
ATOM 1280 C C . PHE A 1 173 ? -12.109 0.71 -8.867 1 54.41 173 PHE A C 1
ATOM 1282 O O . PHE A 1 173 ? -12.117 1.915 -9.133 1 54.41 173 PHE A O 1
ATOM 1289 N N . ILE A 1 174 ? -12.57 -0.351 -9.781 1 43.56 174 ILE A N 1
ATOM 1290 C CA . ILE A 1 174 ? -13.195 0.072 -11.023 1 43.56 174 ILE A CA 1
ATOM 1291 C C . ILE A 1 174 ? -14.609 -0.51 -11.117 1 43.56 174 ILE A C 1
ATOM 1293 O O . ILE A 1 174 ? -14.859 -1.615 -10.633 1 43.56 174 ILE A O 1
ATOM 1297 N N . MET B 1 1 ? 67.375 -5.156 46.906 1 35.75 1 MET B N 1
ATOM 1298 C CA . MET B 1 1 ? 66.875 -4.473 45.688 1 35.75 1 MET B CA 1
ATOM 1299 C C . MET B 1 1 ? 65.5 -4.992 45.281 1 35.75 1 MET B C 1
ATOM 1301 O O . MET B 1 1 ? 65.375 -6.176 44.969 1 35.75 1 MET B O 1
ATOM 1305 N N . LEU B 1 2 ? 64.375 -4.461 45.906 1 41.75 2 LEU B N 1
ATOM 1306 C CA . LEU B 1 2 ? 62.969 -4.758 45.781 1 41.75 2 LEU B CA 1
ATOM 1307 C C . LEU B 1 2 ? 62.469 -4.441 44.375 1 41.75 2 LEU B C 1
ATOM 1309 O O . LEU B 1 2 ? 62.625 -3.316 43.875 1 41.75 2 LEU B O 1
ATOM 1313 N N . TYR B 1 3 ? 62.37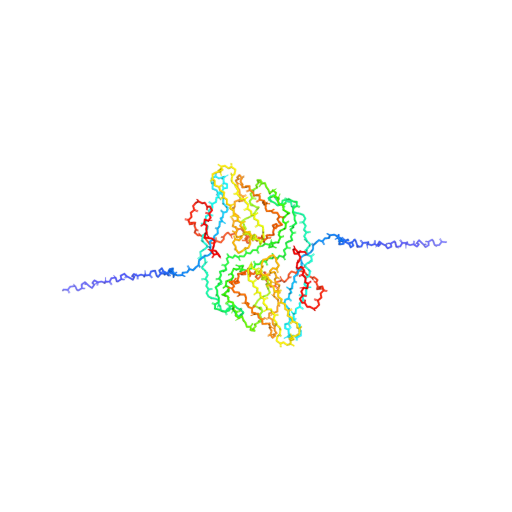5 -5.461 43.438 1 43.69 3 TYR B N 1
ATOM 1314 C CA . TYR B 1 3 ? 61.875 -5.406 42.062 1 43.69 3 TYR B CA 1
ATOM 1315 C C . TYR B 1 3 ? 60.375 -5.098 42.031 1 43.69 3 TYR B C 1
ATOM 1317 O O . TYR B 1 3 ? 59.562 -5.844 42.594 1 43.69 3 TYR B O 1
ATOM 1325 N N . THR B 1 4 ? 59.906 -3.799 42.125 1 44.84 4 THR B N 1
ATOM 1326 C CA . THR B 1 4 ? 58.531 -3.383 41.969 1 44.84 4 THR B CA 1
ATOM 1327 C C . THR B 1 4 ? 58.031 -3.715 40.562 1 44.84 4 THR B C 1
ATOM 1329 O O . THR B 1 4 ? 58.594 -3.246 39.562 1 44.84 4 THR B O 1
ATOM 1332 N N . ASN B 1 5 ? 57.438 -4.879 40.344 1 41.38 5 ASN B N 1
ATOM 1333 C CA . ASN B 1 5 ? 56.781 -5.254 39.094 1 41.38 5 ASN B CA 1
ATOM 1334 C C . ASN B 1 5 ? 55.594 -4.328 38.781 1 41.38 5 ASN B C 1
ATOM 1336 O O . ASN B 1 5 ? 54.625 -4.258 39.531 1 41.38 5 ASN B O 1
ATOM 1340 N N . ALA B 1 6 ? 55.844 -3.178 38.094 1 42.91 6 ALA B N 1
ATOM 1341 C CA . ALA B 1 6 ? 54.781 -2.328 37.562 1 42.91 6 ALA B CA 1
ATOM 1342 C C . ALA B 1 6 ? 53.875 -3.102 36.625 1 42.91 6 ALA B C 1
ATOM 1344 O O . ALA B 1 6 ? 54.344 -3.684 35.656 1 42.91 6 ALA B O 1
ATOM 1345 N N . LEU B 1 7 ? 52.688 -3.551 37.156 1 45.06 7 LEU B N 1
ATOM 1346 C CA . LEU B 1 7 ? 51.656 -4.176 36.375 1 45.06 7 LEU B CA 1
ATOM 1347 C C . LEU B 1 7 ? 51.125 -3.219 35.281 1 45.06 7 LEU B C 1
ATOM 1349 O O . LEU B 1 7 ? 50.656 -2.131 35.594 1 45.06 7 LEU B O 1
ATOM 1353 N N . PHE B 1 8 ? 51.656 -3.264 34.062 1 47.31 8 PHE B N 1
ATOM 1354 C CA . PHE B 1 8 ? 51.125 -2.49 32.938 1 47.31 8 PHE B CA 1
ATOM 1355 C C . PHE B 1 8 ? 49.688 -2.887 32.594 1 47.31 8 PHE B C 1
ATOM 1357 O O . PHE B 1 8 ? 49.406 -4.055 32.312 1 47.31 8 PHE B O 1
ATOM 1364 N N . ILE B 1 9 ? 48.719 -2.207 33.219 1 47.66 9 ILE B N 1
ATOM 1365 C CA . ILE B 1 9 ? 47.312 -2.387 32.844 1 47.66 9 ILE B CA 1
ATOM 1366 C C . ILE B 1 9 ? 47.125 -1.947 31.391 1 47.66 9 ILE B C 1
ATOM 1368 O O . ILE B 1 9 ? 47.375 -0.791 31.047 1 47.66 9 ILE B O 1
ATOM 1372 N N . PHE B 1 10 ? 47.188 -2.859 30.422 1 48.69 10 PHE B N 1
ATOM 1373 C CA . PHE B 1 10 ? 46.812 -2.543 29.047 1 48.69 10 PHE B CA 1
ATOM 1374 C C . PHE B 1 10 ? 45.344 -2.17 28.938 1 48.69 10 PHE B C 1
ATOM 1376 O O . PHE B 1 10 ? 44.469 -2.93 29.359 1 48.69 10 PHE B O 1
ATOM 1383 N N . PRO B 1 11 ? 45.031 -0.879 28.859 1 50.81 11 PRO B N 1
ATOM 1384 C CA . PRO B 1 11 ? 43.625 -0.617 28.609 1 50.81 11 PRO B CA 1
ATOM 1385 C C . PRO B 1 11 ? 43.125 -1.29 27.328 1 50.81 11 PRO B C 1
ATOM 1387 O O . PRO B 1 11 ? 43.75 -1.196 26.281 1 50.81 11 PRO B O 1
ATOM 1390 N N . LEU B 1 12 ? 42.312 -2.363 27.438 1 49.69 12 LEU B N 1
ATOM 1391 C CA . LEU B 1 12 ? 41.594 -2.883 26.281 1 49.69 12 LEU B CA 1
ATOM 1392 C C . LEU B 1 12 ? 40.688 -1.81 25.688 1 49.69 12 LEU B C 1
ATOM 1394 O O . LEU B 1 12 ? 39.719 -1.385 26.312 1 49.69 12 LEU B O 1
ATOM 1398 N N . LEU B 1 13 ? 41.25 -1 24.812 1 46.94 13 LEU B N 1
ATOM 1399 C CA . LEU B 1 13 ? 40.344 -0.145 24.031 1 46.94 13 LEU B CA 1
ATOM 1400 C C . LEU B 1 13 ? 39.344 -0.98 23.25 1 46.94 13 LEU B C 1
ATOM 1402 O O . LEU B 1 13 ? 39.719 -1.726 22.344 1 46.94 13 LEU B O 1
ATOM 1406 N N . THR B 1 14 ? 38.219 -1.236 23.781 1 46.84 14 THR B N 1
ATOM 1407 C CA . THR B 1 14 ? 37.094 -1.805 23.031 1 46.84 14 THR B CA 1
ATOM 1408 C C . THR B 1 14 ? 36.688 -0.878 21.891 1 46.84 14 THR B C 1
ATOM 1410 O O . THR B 1 14 ? 36.312 0.269 22.109 1 46.84 14 THR B O 1
ATOM 1413 N N . SER B 1 15 ? 37.25 -1.062 20.672 1 43.81 15 SER B N 1
ATOM 1414 C CA . SER B 1 15 ? 36.75 -0.37 19.484 1 43.81 15 SER B CA 1
ATOM 1415 C C . SER B 1 15 ? 35.25 -0.671 19.266 1 43.81 15 SER B C 1
ATOM 1417 O O . SER B 1 15 ? 34.875 -1.833 19.109 1 43.81 15 SER B O 1
ATOM 1419 N N . LEU B 1 16 ? 34.406 0.129 19.719 1 42.81 16 LEU B N 1
ATOM 1420 C CA . LEU B 1 16 ? 33.031 0.042 19.219 1 42.81 16 LEU B CA 1
ATOM 1421 C C . LEU B 1 16 ? 33 0.146 17.703 1 42.81 16 LEU B C 1
ATOM 1423 O O . LEU B 1 16 ? 33.406 1.165 17.141 1 42.81 16 LEU B O 1
ATOM 1427 N N . ALA B 1 17 ? 33.031 -0.982 17.016 1 39.09 17 ALA B N 1
ATOM 1428 C CA . ALA B 1 17 ? 32.75 -0.967 15.586 1 39.09 17 ALA B CA 1
ATOM 1429 C C . ALA B 1 17 ? 31.484 -0.177 15.281 1 39.09 17 ALA B C 1
ATOM 1431 O O . ALA B 1 17 ? 30.375 -0.627 15.586 1 39.09 17 ALA B O 1
ATOM 1432 N N . VAL B 1 18 ? 31.484 1.143 15.289 1 40.34 18 VAL B N 1
ATOM 1433 C CA . VAL B 1 18 ? 30.375 1.803 14.602 1 40.34 18 VAL B CA 1
ATOM 1434 C C . VAL B 1 18 ? 30.203 1.221 13.203 1 40.34 18 VAL B C 1
ATOM 1436 O O . VAL B 1 18 ? 31.156 1.204 12.414 1 40.34 18 VAL B O 1
ATOM 1439 N N . GLY B 1 19 ? 29.391 0.178 13.07 1 39.84 19 GLY B N 1
ATOM 1440 C CA . GLY B 1 19 ? 29.141 -0.247 11.703 1 39.84 19 GLY B CA 1
ATOM 1441 C C . GLY B 1 19 ? 29.078 0.908 10.727 1 39.84 19 GLY B C 1
ATOM 1442 O O . GLY B 1 19 ? 28.312 1.853 10.914 1 39.84 19 GLY B O 1
ATOM 1443 N N . GLN B 1 20 ? 30.094 1.197 10.023 1 41.16 20 GLN B N 1
ATOM 1444 C CA . GLN B 1 20 ? 30.078 2.168 8.938 1 41.16 20 GLN B CA 1
ATOM 1445 C C . GLN B 1 20 ? 28.781 2.07 8.133 1 41.16 20 GLN B C 1
ATOM 1447 O O . GLN B 1 20 ? 28.406 0.988 7.68 1 41.16 20 GLN B O 1
ATOM 1452 N N . ALA B 1 21 ? 27.766 3.027 8.328 1 44.78 21 ALA B N 1
ATOM 1453 C CA . ALA B 1 21 ? 26.672 3.162 7.371 1 44.78 21 ALA B CA 1
ATOM 1454 C C . ALA B 1 21 ? 27.172 2.969 5.941 1 44.78 21 ALA B C 1
ATOM 1456 O O . ALA B 1 21 ? 28.141 3.592 5.527 1 44.78 21 ALA B O 1
ATOM 1457 N N . ASP B 1 22 ? 27.047 1.845 5.332 1 47.06 22 ASP B N 1
ATOM 1458 C CA . ASP B 1 22 ? 27.391 1.7 3.92 1 47.06 22 ASP B CA 1
ATOM 1459 C C . ASP B 1 22 ? 26.953 2.926 3.123 1 47.06 22 ASP B C 1
ATOM 1461 O O . ASP B 1 22 ? 25.766 3.236 3.055 1 47.06 22 ASP B O 1
ATOM 1465 N N . SER B 1 23 ? 27.766 3.92 2.922 1 54.62 23 SER B N 1
ATOM 1466 C CA . SER B 1 23 ? 27.625 5.191 2.221 1 54.62 23 SER B CA 1
ATOM 1467 C C . SER B 1 23 ? 26.766 5.051 0.971 1 54.62 23 SER B C 1
ATOM 1469 O O . SER B 1 23 ? 26.172 6.027 0.51 1 54.62 23 SER B O 1
ATOM 1471 N N . ASN B 1 24 ? 26.484 3.807 0.475 1 64.31 24 ASN B N 1
ATOM 1472 C CA . ASN B 1 24 ? 25.766 3.645 -0.781 1 64.31 24 ASN B CA 1
ATOM 1473 C C . ASN B 1 24 ? 24.359 3.1 -0.551 1 64.31 24 ASN B C 1
ATOM 1475 O O . ASN B 1 24 ? 23.672 2.691 -1.498 1 64.31 24 ASN B O 1
ATOM 1479 N N . ALA B 1 25 ? 23.938 3.258 0.732 1 83.31 25 ALA B N 1
ATOM 1480 C CA . ALA B 1 25 ? 22.609 2.691 1.029 1 83.31 25 ALA B CA 1
ATOM 1481 C C . ALA B 1 25 ? 21.5 3.641 0.602 1 83.31 25 ALA B C 1
ATOM 1483 O O . ALA B 1 25 ? 21.641 4.859 0.722 1 83.31 25 ALA B O 1
ATOM 1484 N N . THR B 1 26 ? 20.547 3.049 -0.011 1 88.56 26 THR B N 1
ATOM 1485 C CA . THR B 1 26 ? 19.344 3.791 -0.351 1 88.56 26 THR B CA 1
ATOM 1486 C C . THR B 1 26 ? 18.297 3.668 0.759 1 88.56 26 THR B C 1
ATOM 1488 O O . THR B 1 26 ? 18.109 2.588 1.324 1 88.56 26 THR B O 1
ATOM 1491 N N . PHE B 1 27 ? 17.703 4.867 1.139 1 92.06 27 PHE B N 1
ATOM 1492 C CA . PHE B 1 27 ? 16.719 4.93 2.211 1 92.06 27 PHE B CA 1
ATOM 1493 C C . PHE B 1 27 ? 15.383 5.453 1.689 1 92.06 27 PHE B C 1
ATOM 1495 O O . PHE B 1 27 ? 15.344 6.215 0.723 1 92.06 27 PHE B O 1
ATOM 1502 N N . LEU B 1 28 ? 14.352 4.965 2.33 1 94.25 28 LEU B N 1
ATOM 1503 C CA . LEU B 1 28 ? 13.039 5.527 2.037 1 94.25 28 LEU B CA 1
ATOM 1504 C C . LEU B 1 28 ? 12.883 6.902 2.676 1 94.25 28 LEU B C 1
ATOM 1506 O O . LEU B 1 28 ? 13.164 7.074 3.863 1 94.25 28 LEU B O 1
ATOM 1510 N N . THR B 1 29 ? 12.508 7.84 1.854 1 94.88 29 THR B N 1
ATOM 1511 C CA . THR B 1 29 ? 12.25 9.203 2.316 1 94.88 29 THR B CA 1
ATOM 1512 C C . THR B 1 29 ? 10.844 9.648 1.93 1 94.88 29 THR B C 1
ATOM 1514 O O . THR B 1 29 ? 10.406 9.43 0.799 1 94.88 29 THR B O 1
ATOM 1517 N N . ALA B 1 30 ? 10.172 10.25 2.887 1 95.88 30 ALA B N 1
ATOM 1518 C CA . ALA B 1 30 ? 8.836 10.75 2.578 1 95.88 30 ALA B CA 1
ATOM 1519 C C . ALA B 1 30 ? 8.438 11.867 3.541 1 95.88 30 ALA B C 1
ATOM 1521 O O . ALA B 1 30 ? 8.984 11.977 4.641 1 95.88 30 ALA B O 1
ATOM 1522 N N . THR B 1 31 ? 7.5 12.656 3.057 1 97.12 31 THR B N 1
ATOM 1523 C CA . THR B 1 31 ? 6.926 13.711 3.885 1 97.12 31 THR B CA 1
ATOM 1524 C C . THR B 1 31 ? 6.125 13.117 5.043 1 97.12 31 THR B C 1
ATOM 1526 O O . THR B 1 31 ? 5.453 12.102 4.879 1 97.12 31 THR B O 1
ATOM 1529 N N . ALA B 1 32 ? 6.262 13.836 6.176 1 98.19 32 ALA B N 1
ATOM 1530 C CA . ALA B 1 32 ? 5.512 13.438 7.367 1 98.19 32 ALA B CA 1
ATOM 1531 C C . ALA B 1 32 ? 4.777 14.633 7.969 1 98.19 32 ALA B C 1
ATOM 1533 O O . ALA B 1 32 ? 5.254 15.773 7.887 1 98.19 32 ALA B O 1
ATOM 1534 N N . LEU B 1 33 ? 3.598 14.336 8.469 1 98.75 33 LEU B N 1
ATOM 1535 C CA . LEU B 1 33 ? 2.879 15.25 9.352 1 98.75 33 LEU B CA 1
ATOM 1536 C C . LEU B 1 33 ? 3.125 14.898 10.812 1 98.75 33 LEU B C 1
ATOM 1538 O O . LEU B 1 33 ? 2.963 13.742 11.211 1 98.75 33 LEU B O 1
ATOM 1542 N N . VAL B 1 34 ? 3.518 15.875 11.594 1 98.75 34 VAL B N 1
ATOM 1543 C CA . VAL B 1 34 ? 3.795 15.68 13.016 1 98.75 34 VAL B CA 1
ATOM 1544 C C . VAL B 1 34 ? 3.176 16.812 13.82 1 98.75 34 VAL B C 1
ATOM 1546 O O . VAL B 1 34 ? 2.682 17.797 13.25 1 98.75 34 VAL B O 1
ATOM 1549 N N . THR B 1 35 ? 3.186 16.656 15.172 1 98.5 35 THR B N 1
ATOM 1550 C CA . THR B 1 35 ? 2.795 17.75 16.047 1 98.5 35 THR B CA 1
ATOM 1551 C C . THR B 1 35 ? 4.016 18.359 16.734 1 98.5 35 THR B C 1
ATOM 1553 O O . THR B 1 35 ? 4.789 17.656 17.375 1 98.5 35 THR B O 1
ATOM 1556 N N . LYS B 1 36 ? 4.199 19.609 16.453 1 97.38 36 LYS B N 1
ATOM 1557 C CA . LYS B 1 36 ? 5.223 20.391 17.125 1 97.38 36 LYS B CA 1
ATOM 1558 C C . LYS B 1 36 ? 4.613 21.609 17.844 1 97.38 36 LYS B C 1
ATOM 1560 O O . LYS B 1 36 ? 4 22.453 17.203 1 97.38 36 LYS B O 1
ATOM 1565 N N . ASP B 1 37 ? 4.824 21.703 19.188 1 95.44 37 ASP B N 1
ATOM 1566 C CA . ASP B 1 37 ? 4.316 22.812 19.984 1 95.44 37 ASP B CA 1
ATOM 1567 C C . ASP B 1 37 ? 2.83 23.047 19.719 1 95.44 37 ASP B C 1
ATOM 1569 O O . ASP B 1 37 ? 2.412 24.156 19.406 1 95.44 37 ASP B O 1
ATOM 1573 N N . ALA B 1 38 ? 2.025 21.969 19.734 1 96.31 38 ALA B N 1
ATOM 1574 C CA . ALA B 1 38 ? 0.568 21.938 19.641 1 96.31 38 ALA B CA 1
ATOM 1575 C C . ALA B 1 38 ? 0.091 22.297 18.234 1 96.31 38 ALA B C 1
ATOM 1577 O O . ALA B 1 38 ? -1.104 22.5 18.016 1 96.31 38 ALA B O 1
ATOM 1578 N N . HIS B 1 39 ? 1.062 22.391 17.281 1 98 39 HIS B N 1
ATOM 1579 C CA . HIS B 1 39 ? 0.728 22.641 15.891 1 98 39 HIS B CA 1
ATOM 1580 C C . HIS B 1 39 ? 1.169 21.5 14.992 1 98 39 HIS B C 1
ATOM 1582 O O . HIS B 1 39 ? 2.254 20.938 15.18 1 98 39 HIS B O 1
ATOM 1588 N N . SER B 1 40 ? 0.285 21.172 14.039 1 98.56 40 SER B N 1
ATOM 1589 C CA . SER B 1 40 ? 0.752 20.266 13 1 98.56 40 SER B CA 1
ATOM 1590 C C . SER B 1 40 ? 1.86 20.891 12.164 1 98.56 40 SER B C 1
ATOM 1592 O O . SER B 1 40 ? 1.857 22.109 11.93 1 98.56 40 SER B O 1
ATOM 1594 N N . ALA B 1 41 ? 2.787 20.109 11.789 1 98.56 41 ALA B N 1
ATOM 1595 C CA . ALA B 1 41 ? 3.939 20.531 11 1 98.56 41 ALA B CA 1
ATOM 1596 C C . ALA B 1 41 ? 4.375 19.453 10.023 1 98.56 41 ALA B C 1
ATOM 1598 O O . ALA B 1 41 ? 4.059 18.281 10.211 1 98.56 41 ALA B O 1
ATOM 1599 N N . PHE B 1 42 ? 5.109 19.906 8.953 1 98.06 42 PHE B N 1
ATOM 1600 C CA . PHE B 1 42 ? 5.711 18.969 8.016 1 98.06 42 PHE B CA 1
ATOM 1601 C C . PHE B 1 42 ? 7.141 18.641 8.422 1 98.06 42 PHE B C 1
ATOM 1603 O O . PHE B 1 42 ? 7.859 19.5 8.938 1 98.06 42 PHE B O 1
ATOM 1610 N N . GLU B 1 43 ? 7.496 17.453 8.281 1 97.44 43 GLU B N 1
ATOM 1611 C CA . GLU B 1 43 ? 8.891 17.016 8.273 1 97.44 43 GLU B CA 1
ATOM 1612 C C . GLU B 1 43 ? 9.18 16.125 7.066 1 97.44 43 GLU B C 1
ATOM 1614 O O . GLU B 1 43 ? 8.266 15.539 6.484 1 97.44 43 GLU B O 1
ATOM 1619 N N . CYS B 1 44 ? 10.445 16.141 6.699 1 96.81 44 CYS B N 1
ATOM 1620 C CA . CYS B 1 44 ? 10.914 15.125 5.762 1 96.81 44 CYS B CA 1
ATOM 1621 C C . CYS B 1 44 ? 11.664 14.016 6.488 1 96.81 44 CYS B C 1
ATOM 1623 O O . CYS B 1 44 ? 12.727 14.25 7.062 1 96.81 44 CYS B O 1
ATOM 1625 N N . TRP B 1 45 ? 11.102 12.781 6.445 1 96.81 45 TRP B N 1
ATOM 1626 C CA . TRP B 1 45 ? 11.664 11.641 7.16 1 96.81 45 TRP B CA 1
ATOM 1627 C C . TRP B 1 45 ? 12.508 10.773 6.23 1 96.81 45 TRP B C 1
ATOM 1629 O O . TRP B 1 45 ? 12.133 10.523 5.086 1 96.81 45 TRP B O 1
ATOM 1639 N N . GLN B 1 46 ? 13.617 10.398 6.699 1 94.88 46 GLN B N 1
ATOM 1640 C CA . GLN B 1 46 ? 14.359 9.266 6.16 1 94.88 46 GLN B CA 1
ATOM 1641 C C . GLN B 1 46 ? 14.305 8.07 7.109 1 94.88 46 GLN B C 1
ATOM 1643 O O . GLN B 1 46 ? 14.781 8.148 8.242 1 94.88 46 GLN B O 1
ATOM 1648 N N . LEU B 1 47 ? 13.688 6.996 6.617 1 96 47 LEU B N 1
ATOM 1649 C CA . LEU B 1 47 ? 13.602 5.82 7.48 1 96 47 LEU B CA 1
ATOM 1650 C C . LEU B 1 47 ? 14.992 5.238 7.742 1 96 47 LEU B C 1
ATOM 1652 O O . LEU B 1 47 ? 15.844 5.242 6.852 1 96 47 LEU B O 1
ATOM 1656 N N . LYS B 1 48 ? 15.141 4.766 8.961 1 94.81 48 LYS B N 1
ATOM 1657 C CA . LYS B 1 48 ? 16.453 4.289 9.391 1 94.81 48 LYS B CA 1
ATOM 1658 C C . LYS B 1 48 ? 16.812 2.969 8.711 1 94.81 48 LYS B C 1
ATOM 1660 O O . LYS B 1 48 ? 17.984 2.711 8.422 1 94.81 48 LYS B O 1
ATOM 1665 N N . GLU B 1 49 ? 15.836 2.111 8.531 1 93.25 49 GLU B N 1
ATOM 1666 C CA . GLU B 1 49 ? 16.094 0.858 7.824 1 93.25 49 GLU B CA 1
ATOM 1667 C C . GLU B 1 49 ? 16.328 1.098 6.336 1 93.25 49 GLU B C 1
ATOM 1669 O O . GLU B 1 49 ? 15.453 1.626 5.641 1 93.25 49 GLU B O 1
ATOM 1674 N N . PRO B 1 50 ? 17.484 0.716 5.812 1 93.88 50 PRO B N 1
ATOM 1675 C CA . PRO B 1 50 ? 17.75 0.907 4.387 1 93.88 50 PRO B CA 1
ATOM 1676 C C . PRO B 1 50 ? 17.094 -0.155 3.512 1 93.88 50 PRO B C 1
ATOM 1678 O O . PRO B 1 50 ? 16.625 -1.178 4.02 1 93.88 50 PRO B O 1
ATOM 1681 N N . PHE B 1 51 ? 17.062 0.176 2.225 1 95.12 51 PHE B N 1
ATOM 1682 C CA . PHE B 1 51 ? 16.812 -0.902 1.276 1 95.12 51 PHE B CA 1
ATOM 1683 C C . PHE B 1 51 ? 17.953 -1.904 1.273 1 95.12 51 PHE B C 1
ATOM 1685 O O . PHE B 1 51 ? 19.125 -1.518 1.329 1 95.12 51 PHE B O 1
ATOM 1692 N N . ARG B 1 52 ? 17.578 -3.145 1.279 1 95.75 52 ARG B N 1
ATOM 1693 C CA . ARG B 1 52 ? 18.547 -4.23 1.221 1 95.75 52 ARG B CA 1
ATOM 1694 C C . ARG B 1 52 ? 18.234 -5.191 0.078 1 95.75 52 ARG B C 1
ATOM 1696 O O . ARG B 1 52 ? 17.078 -5.281 -0.361 1 95.75 52 ARG B O 1
ATOM 1703 N N . THR B 1 53 ? 19.281 -5.887 -0.327 1 96.5 53 THR B N 1
ATOM 1704 C CA . THR B 1 53 ? 19.078 -6.887 -1.366 1 96.5 53 THR B CA 1
ATOM 1705 C C . THR B 1 53 ? 18.281 -8.07 -0.828 1 96.5 53 THR B C 1
ATOM 1707 O O . THR B 1 53 ? 18.609 -8.625 0.225 1 96.5 53 THR B O 1
ATOM 1710 N N . SER B 1 54 ? 17.297 -8.398 -1.515 1 97.44 54 SER B N 1
ATOM 1711 C CA . SER B 1 54 ? 16.438 -9.5 -1.08 1 97.44 54 SER B CA 1
ATOM 1712 C C . SER B 1 54 ? 17.031 -10.852 -1.455 1 97.44 54 SER B C 1
ATOM 1714 O O . SER B 1 54 ? 17.641 -10.992 -2.518 1 97.44 54 SER B O 1
ATOM 1716 N N . SER B 1 55 ? 16.766 -11.883 -0.601 1 97.75 55 SER B N 1
ATOM 1717 C CA . SER B 1 55 ? 17.078 -13.266 -0.932 1 97.75 55 SER B CA 1
ATOM 1718 C C . SER B 1 55 ? 15.812 -14.094 -1.096 1 97.75 55 SER B C 1
ATOM 1720 O O . SER B 1 55 ? 15.875 -15.312 -1.271 1 97.75 55 SER B O 1
ATOM 1722 N N . VAL B 1 56 ? 14.68 -13.484 -0.957 1 97.94 56 VAL B N 1
ATOM 1723 C CA . VAL B 1 56 ? 13.398 -14.172 -1.047 1 97.94 56 VAL B CA 1
ATOM 1724 C C . VAL B 1 56 ? 13.133 -14.586 -2.492 1 97.94 56 VAL B C 1
ATOM 1726 O O . VAL B 1 56 ? 13.195 -13.758 -3.404 1 97.94 56 VAL B O 1
ATOM 1729 N N . PRO B 1 57 ? 12.797 -15.859 -2.793 1 98 57 PRO B N 1
ATOM 1730 C CA . PRO B 1 57 ? 12.477 -16.266 -4.164 1 98 57 PRO B CA 1
ATOM 1731 C C . PRO B 1 57 ? 11.375 -15.422 -4.793 1 98 57 PRO B C 1
ATOM 1733 O O . PRO B 1 57 ? 10.414 -15.055 -4.117 1 98 57 PRO B O 1
ATOM 1736 N N . GLY B 1 58 ? 11.422 -15.109 -6.039 1 98.19 58 GLY B N 1
ATOM 1737 C CA . GLY B 1 58 ? 10.492 -14.266 -6.773 1 98.19 58 GLY B CA 1
ATOM 1738 C C . GLY B 1 58 ? 10.961 -12.828 -6.906 1 98.19 58 GLY B C 1
ATOM 1739 O O . GLY B 1 58 ? 10.523 -12.109 -7.801 1 98.19 58 GLY B O 1
ATOM 1740 N N . VAL B 1 59 ? 11.812 -12.406 -5.848 1 98.31 59 VAL B N 1
ATOM 1741 C CA . VAL B 1 59 ? 12.352 -11.047 -5.906 1 98.31 59 VAL B CA 1
ATOM 1742 C C . VAL B 1 59 ? 13.82 -11.055 -5.473 1 98.31 59 VAL B C 1
ATOM 1744 O O . VAL B 1 59 ? 14.312 -10.078 -4.914 1 98.31 59 VAL B O 1
ATOM 1747 N N . SER B 1 60 ? 14.453 -12.211 -5.613 1 98.25 60 SER B N 1
ATOM 1748 C CA . SER B 1 60 ? 15.867 -12.32 -5.27 1 98.25 60 SER B CA 1
ATOM 1749 C C . SER B 1 60 ? 16.703 -11.32 -6.047 1 98.25 60 SER B C 1
ATOM 1751 O O . SER B 1 60 ? 16.516 -11.148 -7.254 1 98.25 60 SER B O 1
ATOM 1753 N N . GLY B 1 61 ? 17.609 -10.617 -5.266 1 97.69 61 GLY B N 1
ATOM 1754 C CA . GLY B 1 61 ? 18.5 -9.68 -5.922 1 97.69 61 GLY B CA 1
ATOM 1755 C C . GLY B 1 61 ? 17.938 -8.273 -6.012 1 97.69 61 GLY B C 1
ATOM 1756 O O . GLY B 1 61 ? 18.656 -7.336 -6.383 1 97.69 61 GLY B O 1
ATOM 1757 N N . THR B 1 62 ? 16.672 -8.102 -5.715 1 97.44 62 THR B N 1
ATOM 1758 C CA . THR B 1 62 ? 16.031 -6.789 -5.789 1 97.44 62 THR B CA 1
ATOM 1759 C C . THR B 1 62 ? 16.172 -6.051 -4.457 1 97.44 62 THR B C 1
ATOM 1761 O O . THR B 1 62 ? 16.766 -6.57 -3.51 1 97.44 62 THR B O 1
ATOM 1764 N N . GLN B 1 63 ? 15.703 -4.812 -4.395 1 95.75 63 GLN B N 1
ATOM 1765 C CA . GLN B 1 63 ? 15.82 -3.98 -3.203 1 95.75 63 GLN B CA 1
ATOM 1766 C C . GLN B 1 63 ? 14.523 -3.996 -2.395 1 95.75 63 GLN B C 1
ATOM 1768 O O . GLN B 1 63 ? 13.438 -3.805 -2.945 1 95.75 63 GLN B O 1
ATOM 1773 N N . VAL B 1 64 ? 14.633 -4.195 -1.064 1 97.12 64 VAL B N 1
ATOM 1774 C CA . VAL B 1 64 ? 13.484 -4.266 -0.173 1 97.12 64 VAL B CA 1
ATOM 1775 C C . VAL B 1 64 ? 13.75 -3.439 1.084 1 97.12 64 VAL B C 1
ATOM 1777 O O . VAL B 1 64 ? 14.844 -3.486 1.644 1 97.12 64 VAL B O 1
ATOM 1780 N N . ALA B 1 65 ? 12.805 -2.672 1.522 1 96.44 65 ALA B N 1
ATOM 1781 C CA . ALA B 1 65 ? 12.82 -2 2.82 1 96.44 65 ALA B CA 1
ATOM 1782 C C . ALA B 1 65 ? 11.594 -2.383 3.645 1 96.44 65 ALA B C 1
ATOM 1784 O O . ALA B 1 65 ? 10.461 -2.068 3.27 1 96.44 65 ALA B O 1
ATOM 1785 N N . THR B 1 66 ? 11.773 -3.09 4.734 1 96.81 66 THR B N 1
ATOM 1786 C CA . THR B 1 66 ? 10.711 -3.402 5.684 1 96.81 66 THR B CA 1
ATOM 1787 C C . THR B 1 66 ? 10.523 -2.26 6.68 1 96.81 66 THR B C 1
ATOM 1789 O O . THR B 1 66 ? 11.469 -1.853 7.352 1 96.81 66 THR B O 1
ATOM 1792 N N . ILE B 1 67 ? 9.227 -1.825 6.875 1 94.5 67 ILE B N 1
ATOM 1793 C CA . ILE B 1 67 ? 9.227 -0.537 7.562 1 94.5 67 ILE B CA 1
ATOM 1794 C C . ILE B 1 67 ? 8.32 -0.604 8.781 1 94.5 67 ILE B C 1
ATOM 1796 O O . ILE B 1 67 ? 8.547 0.096 9.773 1 94.5 67 ILE B O 1
ATOM 1800 N N . SER B 1 68 ? 7.301 -1.559 8.766 1 97.31 68 SER B N 1
ATOM 1801 C CA . SER B 1 68 ? 6.391 -1.453 9.898 1 97.31 68 SER B CA 1
ATOM 1802 C C . SER B 1 68 ? 5.5 -2.686 10.008 1 97.31 68 SER B C 1
ATOM 1804 O O . SER B 1 68 ? 5.445 -3.502 9.086 1 97.31 68 SER B O 1
ATOM 1806 N N . ASN B 1 69 ? 4.961 -2.865 11.195 1 98.19 69 ASN B N 1
ATOM 1807 C CA . ASN B 1 69 ? 3.736 -3.639 11.383 1 98.19 69 ASN B CA 1
ATOM 1808 C C . ASN B 1 69 ? 2.506 -2.736 11.43 1 98.19 69 ASN B C 1
ATOM 1810 O O . ASN B 1 69 ? 2.566 -1.62 11.945 1 98.19 69 ASN B O 1
ATOM 1814 N N . ASN B 1 70 ? 1.416 -3.25 10.859 1 98.56 70 ASN B N 1
ATOM 1815 C CA . ASN B 1 70 ? 0.244 -2.395 10.711 1 98.56 70 ASN B CA 1
ATOM 1816 C C . ASN B 1 70 ? -1.031 -3.113 11.141 1 98.56 70 ASN B C 1
ATOM 1818 O O . ASN B 1 70 ? -1.146 -4.328 10.984 1 98.56 70 ASN B O 1
ATOM 1822 N N . SER B 1 71 ? -1.919 -2.332 11.711 1 97.88 71 SER B N 1
ATOM 1823 C CA . SER B 1 71 ? -3.27 -2.793 12.016 1 97.88 71 SER B CA 1
ATOM 1824 C C . SER B 1 71 ? -4.309 -2.064 11.172 1 97.88 71 SER B C 1
ATOM 1826 O O . SER B 1 71 ? -4.07 -0.942 10.719 1 97.88 71 SER B O 1
ATOM 1828 N N . ASN B 1 72 ? -5.422 -2.824 10.969 1 97.5 72 ASN B N 1
ATOM 1829 C CA . ASN B 1 72 ? -6.555 -2.211 10.281 1 97.5 72 ASN B CA 1
ATOM 1830 C C . ASN B 1 72 ? -6.145 -1.62 8.938 1 97.5 72 ASN B C 1
ATOM 1832 O O . ASN B 1 72 ? -6.531 -0.498 8.602 1 97.5 72 ASN B O 1
ATOM 1836 N N . PHE B 1 73 ? -5.289 -2.363 8.219 1 98.31 73 PHE B N 1
ATOM 1837 C CA . PHE B 1 73 ? -4.957 -1.996 6.848 1 98.31 73 PHE B CA 1
ATOM 1838 C C . PHE B 1 73 ? -6.219 -1.821 6.016 1 98.31 73 PHE B C 1
ATOM 1840 O O . PHE B 1 73 ? -7.07 -2.709 5.977 1 98.31 73 PHE B O 1
ATOM 1847 N N . ALA B 1 74 ? -6.328 -0.626 5.309 1 97.81 74 ALA B N 1
ATOM 1848 C CA . ALA B 1 74 ? -7.574 -0.317 4.609 1 97.81 74 ALA B CA 1
ATOM 1849 C C . ALA B 1 74 ? -7.301 0.344 3.264 1 97.81 74 ALA B C 1
ATOM 1851 O O . ALA B 1 74 ? -6.215 0.891 3.043 1 97.81 74 ALA B O 1
ATOM 1852 N N . TYR B 1 75 ? -8.266 0.206 2.369 1 97.12 75 TYR B N 1
ATOM 1853 C CA . TYR B 1 75 ? -8.367 1.038 1.176 1 97.12 75 TYR B CA 1
ATOM 1854 C C . TYR B 1 75 ? -9.445 2.102 1.345 1 97.12 75 TYR B C 1
ATOM 1856 O O . TYR B 1 75 ? -10.531 1.819 1.859 1 97.12 75 TYR B O 1
ATOM 1864 N N . THR B 1 76 ? -9.156 3.295 0.943 1 97.19 76 THR B N 1
ATOM 1865 C CA . THR B 1 76 ? -10.109 4.398 0.949 1 97.19 76 THR B CA 1
ATOM 1866 C C . THR B 1 76 ? -10.289 4.961 -0.457 1 97.19 76 THR B C 1
ATOM 1868 O O . THR B 1 76 ? -9.32 5.109 -1.205 1 97.19 76 THR B O 1
ATOM 1871 N N . ILE B 1 77 ? -11.508 5.23 -0.829 1 96.31 77 ILE B N 1
ATOM 1872 C CA . ILE B 1 77 ? -11.852 5.832 -2.113 1 96.31 77 ILE B CA 1
ATOM 1873 C C . ILE B 1 77 ? -12.508 7.191 -1.886 1 96.31 77 ILE B C 1
ATOM 1875 O O . ILE B 1 77 ? -13.594 7.277 -1.308 1 96.31 77 ILE B O 1
ATOM 1879 N N . LEU B 1 78 ? -11.828 8.219 -2.299 1 97.81 78 LEU B N 1
ATOM 1880 C CA . LEU B 1 78 ? -12.336 9.578 -2.201 1 97.81 78 LEU B CA 1
ATOM 1881 C C . LEU B 1 78 ? -12.852 10.062 -3.553 1 97.81 78 LEU B C 1
ATOM 1883 O O . LEU B 1 78 ? -12.188 9.891 -4.574 1 97.81 78 LEU B O 1
ATOM 1887 N N . PRO B 1 79 ? -14.047 10.68 -3.586 1 97 79 PRO B N 1
ATOM 1888 C CA . PRO B 1 79 ? -14.531 11.203 -4.863 1 97 79 PRO B CA 1
ATOM 1889 C C . PRO B 1 79 ? -13.672 12.352 -5.395 1 97 79 PRO B C 1
ATOM 1891 O O . PRO B 1 79 ? -12.883 12.93 -4.645 1 97 79 PRO B O 1
ATOM 1894 N N . PRO B 1 80 ? -13.812 12.633 -6.719 1 97.75 80 PRO B N 1
ATOM 1895 C CA . PRO B 1 80 ? -13.102 13.797 -7.254 1 97.75 80 PRO B CA 1
ATOM 1896 C C . PRO B 1 80 ? -13.445 15.086 -6.512 1 97.75 80 PRO B C 1
ATOM 1898 O O . PRO B 1 80 ? -14.578 15.273 -6.078 1 97.75 80 PRO B O 1
ATOM 1901 N N . ARG B 1 81 ? -12.352 15.914 -6.34 1 98.38 81 ARG B N 1
ATOM 1902 C CA . ARG B 1 81 ? -12.516 17.25 -5.781 1 98.38 81 ARG B CA 1
ATOM 1903 C C . ARG B 1 81 ? -13.055 17.188 -4.359 1 98.38 81 ARG B C 1
ATOM 1905 O O . ARG B 1 81 ? -13.891 18.016 -3.971 1 98.38 81 ARG B O 1
ATOM 1912 N N . TYR B 1 82 ? -12.703 16.188 -3.682 1 98.56 82 TYR B N 1
ATOM 1913 C CA . TYR B 1 82 ? -13.102 16.031 -2.287 1 98.56 82 TYR B CA 1
ATOM 1914 C C . TYR B 1 82 ? -12.336 16.984 -1.388 1 98.56 82 TYR B C 1
ATOM 1916 O O . TYR B 1 82 ? -11.141 17.219 -1.586 1 98.56 82 TYR B O 1
ATOM 1924 N N . ASP B 1 83 ? -13.031 17.531 -0.449 1 98.81 83 ASP B N 1
ATOM 1925 C CA . ASP B 1 83 ? -12.43 18.375 0.576 1 98.81 83 ASP B CA 1
ATOM 1926 C C . ASP B 1 83 ? -12.477 17.703 1.945 1 98.81 83 ASP B C 1
ATOM 1928 O O . ASP B 1 83 ? -13.531 17.641 2.58 1 98.81 83 ASP B O 1
ATOM 1932 N N . GLY B 1 84 ? -11.352 17.203 2.436 1 98.75 84 GLY B N 1
ATOM 1933 C CA . GLY B 1 84 ? -11.266 16.516 3.717 1 98.75 84 GLY B CA 1
ATOM 1934 C C . GLY B 1 84 ? -11.289 17.469 4.898 1 98.75 84 GLY B C 1
ATOM 1935 O O . GLY B 1 84 ? -11.508 17.047 6.039 1 98.75 84 GLY B O 1
ATOM 1936 N N . GLY B 1 85 ? -10.977 18.734 4.652 1 98.69 85 GLY B N 1
ATOM 1937 C CA . GLY B 1 85 ? -11.047 19.75 5.691 1 98.69 85 GLY B CA 1
ATOM 1938 C C . GLY B 1 85 ? -9.953 19.609 6.73 1 98.69 85 GLY B C 1
ATOM 1939 O O . GLY B 1 85 ? -8.914 19 6.473 1 98.69 85 GLY B O 1
ATOM 1940 N N . LEU B 1 86 ? -10.156 20.391 7.805 1 98.81 86 LEU B N 1
ATOM 1941 C CA . LEU B 1 86 ? -9.219 20.422 8.922 1 98.81 86 LEU B CA 1
ATOM 1942 C C . LEU B 1 86 ? -9.406 19.203 9.812 1 98.81 86 LEU B C 1
ATOM 1944 O O . LEU B 1 86 ? -10.523 18.859 10.203 1 98.81 86 LEU B O 1
ATOM 1948 N N . HIS B 1 87 ? -8.328 18.516 10.125 1 98.88 87 HIS B N 1
ATOM 1949 C CA . HIS B 1 87 ? -8.383 17.344 10.992 1 98.88 87 HIS B CA 1
ATOM 1950 C C . HIS B 1 87 ? -6.988 16.938 11.453 1 98.88 87 HIS B C 1
ATOM 1952 O O . HIS B 1 87 ? -5.988 17.406 10.898 1 98.88 87 HIS B O 1
ATOM 1958 N N . THR B 1 88 ? -6.898 16.172 12.508 1 98.81 88 THR B N 1
ATOM 1959 C CA . THR B 1 88 ? -5.688 15.453 12.883 1 98.81 88 THR B CA 1
ATOM 1960 C C . THR B 1 88 ? -5.719 14.023 12.344 1 98.81 88 THR B C 1
ATOM 1962 O O . THR B 1 88 ? -6.777 13.523 11.961 1 98.81 88 THR B O 1
ATOM 1965 N N . ALA B 1 89 ? -4.539 13.453 12.195 1 98.75 89 ALA B N 1
ATOM 1966 C CA . ALA B 1 89 ? -4.539 12.008 11.977 1 98.75 89 ALA B CA 1
ATOM 1967 C C . ALA B 1 89 ? -5.188 11.281 13.141 1 98.75 89 ALA B C 1
ATOM 1969 O O . ALA B 1 89 ? -4.945 11.609 14.305 1 98.75 89 ALA B O 1
ATOM 1970 N N . PRO B 1 90 ? -6.016 10.328 12.883 1 98.62 90 PRO B N 1
ATOM 1971 C CA . PRO B 1 90 ? -6.68 9.617 13.984 1 98.62 90 PRO B CA 1
ATOM 1972 C C . PRO B 1 90 ? -5.715 8.766 14.805 1 98.62 90 PRO B C 1
ATOM 1974 O O . PRO B 1 90 ? -5.934 8.555 16 1 98.62 90 PRO B O 1
ATOM 1977 N N . VAL B 1 91 ? -4.719 8.195 14.219 1 98.69 91 VAL B N 1
ATOM 1978 C CA . VAL B 1 91 ? -3.625 7.418 14.789 1 98.69 91 VAL B CA 1
ATOM 1979 C C . VAL B 1 91 ? -2.367 7.605 13.945 1 98.69 91 VAL B C 1
ATOM 1981 O O . VAL B 1 91 ? -2.447 7.992 12.773 1 98.69 91 VAL B O 1
ATOM 1984 N N . PRO B 1 92 ? -1.138 7.355 14.547 1 98.88 92 PRO B N 1
ATOM 1985 C CA . PRO B 1 92 ? 0.027 7.332 13.664 1 98.88 92 PRO B CA 1
ATOM 1986 C C . PRO B 1 92 ? -0.081 6.262 12.578 1 98.88 92 PRO B C 1
ATOM 1988 O O . PRO B 1 92 ? -0.347 5.098 12.883 1 98.88 92 PRO B O 1
ATOM 1991 N N . GLN B 1 93 ? 0.127 6.641 11.336 1 98.88 93 GLN B N 1
ATOM 1992 C CA . GLN B 1 93 ? -0.177 5.73 10.234 1 98.88 93 GLN B CA 1
ATOM 1993 C C . GLN B 1 93 ? 0.583 6.125 8.969 1 98.88 93 GLN B C 1
ATOM 1995 O O . GLN B 1 93 ? 1.09 7.242 8.867 1 98.88 93 GLN B O 1
ATOM 2000 N N . LEU B 1 94 ? 0.724 5.184 8.148 1 98.44 94 LEU B N 1
ATOM 2001 C CA . LEU B 1 94 ? 1.163 5.438 6.785 1 98.44 94 LEU B CA 1
ATOM 2002 C C . LEU B 1 94 ? -0.031 5.547 5.84 1 98.44 94 LEU B C 1
ATOM 2004 O O . LEU B 1 94 ? -0.984 4.77 5.949 1 98.44 94 LEU B O 1
ATOM 2008 N N . VAL B 1 95 ? -0.041 6.539 4.965 1 98.69 95 VAL B N 1
ATOM 2009 C CA . VAL B 1 95 ? -1 6.695 3.875 1 98.69 95 VAL B CA 1
ATOM 2010 C C . VAL B 1 95 ? -0.269 6.676 2.535 1 98.69 95 VAL B C 1
ATOM 2012 O O . VAL B 1 95 ? 0.689 7.426 2.332 1 98.69 95 VAL B O 1
ATOM 2015 N N . HIS B 1 96 ? -0.625 5.789 1.652 1 98.06 96 HIS B N 1
ATOM 2016 C CA . HIS B 1 96 ? -0.071 5.781 0.302 1 98.06 96 HIS B CA 1
ATOM 2017 C C . HIS B 1 96 ? -1.158 6.023 -0.74 1 98.06 96 HIS B C 1
ATOM 2019 O O . HIS B 1 96 ? -2.004 5.156 -0.974 1 98.06 96 HIS B O 1
ATOM 2025 N N . PHE B 1 97 ? -1.125 7.191 -1.362 1 97.31 97 PHE B N 1
ATOM 2026 C CA . PHE B 1 97 ? -2.078 7.5 -2.42 1 97.31 97 PHE B CA 1
ATOM 2027 C C . PHE B 1 97 ? -1.72 6.762 -3.705 1 97.31 97 PHE B C 1
ATOM 2029 O O . PHE B 1 97 ? -0.597 6.879 -4.199 1 97.31 97 PHE B O 1
ATOM 2036 N N . LEU B 1 98 ? -2.672 6.027 -4.23 1 96.44 98 LEU B N 1
ATOM 2037 C CA . LEU B 1 98 ? -2.467 5.211 -5.418 1 96.44 98 LEU B CA 1
ATOM 2038 C C . LEU B 1 98 ? -2.83 5.984 -6.68 1 96.44 98 LEU B C 1
ATOM 2040 O O . LEU B 1 98 ? -2.303 5.707 -7.762 1 96.44 98 LEU B O 1
ATOM 2044 N N . SER B 1 99 ? -3.721 6.859 -6.562 1 95.94 99 SER B N 1
ATOM 2045 C CA . SER B 1 99 ? -4.184 7.727 -7.641 1 95.94 99 SER B CA 1
ATOM 2046 C C . SER B 1 99 ? -4.559 9.109 -7.117 1 95.94 99 SER B C 1
ATOM 2048 O O . SER B 1 99 ? -4.609 9.328 -5.906 1 95.94 99 SER B O 1
ATOM 2050 N N . GLY B 1 100 ? -4.77 10.039 -8.062 1 96.62 100 GLY B N 1
ATOM 2051 C CA . GLY B 1 100 ? -5.176 11.383 -7.688 1 96.62 100 GLY B CA 1
ATOM 2052 C C . GLY B 1 100 ? -4.047 12.195 -7.086 1 96.62 100 GLY B C 1
ATOM 2053 O O . GLY B 1 100 ? -2.891 12.062 -7.488 1 96.62 100 GLY B O 1
ATOM 2054 N N . ALA B 1 101 ? -4.465 13.164 -6.285 1 96.5 101 ALA B N 1
ATOM 2055 C CA . ALA B 1 101 ? -3.514 14.07 -5.648 1 96.5 101 ALA B CA 1
ATOM 2056 C C . ALA B 1 101 ? -4.074 14.633 -4.344 1 96.5 101 ALA B C 1
ATOM 2058 O O . ALA B 1 101 ? -5.266 14.945 -4.258 1 96.5 101 ALA B O 1
ATOM 2059 N N . ALA B 1 102 ? -3.197 14.734 -3.398 1 97.94 102 ALA B N 1
ATOM 2060 C CA . ALA B 1 102 ? -3.533 15.367 -2.127 1 97.94 102 ALA B CA 1
ATOM 2061 C C . ALA B 1 102 ? -2.752 16.672 -1.941 1 97.94 102 ALA B C 1
ATOM 2063 O O . ALA B 1 102 ? -1.543 16.719 -2.178 1 97.94 102 ALA B O 1
ATOM 2064 N N . HIS B 1 103 ? -3.471 17.641 -1.636 1 98.5 103 HIS B N 1
ATOM 2065 C CA . HIS B 1 103 ? -2.885 18.922 -1.245 1 98.5 103 HIS B CA 1
ATOM 2066 C C . HIS B 1 103 ? -3.059 19.172 0.249 1 98.5 103 HIS B C 1
ATOM 2068 O O . HIS B 1 103 ? -4.188 19.219 0.748 1 98.5 103 HIS B O 1
ATOM 2074 N N . LEU B 1 104 ? -1.924 19.328 0.983 1 98.69 104 LEU B N 1
ATOM 2075 C CA . LEU B 1 104 ? -1.945 19.484 2.432 1 98.69 104 LEU B CA 1
ATOM 2076 C C . LEU B 1 104 ? -1.461 20.891 2.824 1 98.69 104 LEU B C 1
ATOM 2078 O O . LEU B 1 104 ? -0.429 21.344 2.332 1 98.69 104 LEU B O 1
ATOM 2082 N N . THR B 1 105 ? -2.227 21.484 3.65 1 98.75 105 THR B N 1
ATOM 2083 C CA . THR B 1 105 ? -1.859 22.797 4.188 1 98.75 105 THR B CA 1
ATOM 2084 C C . THR B 1 105 ? -2.006 22.812 5.707 1 98.75 105 THR B C 1
ATOM 2086 O O . THR B 1 105 ? -2.562 21.891 6.293 1 98.75 105 THR B O 1
ATOM 2089 N N . LEU B 1 106 ? -1.4 23.844 6.305 1 98.69 106 LEU B N 1
ATOM 2090 C CA . LEU B 1 106 ? -1.434 24.031 7.75 1 98.69 106 LEU B CA 1
ATOM 2091 C C . LEU B 1 106 ? -2.207 25.281 8.125 1 98.69 106 LEU B C 1
ATOM 2093 O O . LEU B 1 106 ? -1.99 26.344 7.531 1 98.69 106 LEU B O 1
ATOM 2097 N N . PRO B 1 107 ? -3.057 25.125 9.109 1 97.81 107 PRO B N 1
ATOM 2098 C CA . PRO B 1 107 ? -3.85 26.297 9.461 1 97.81 107 PRO B CA 1
ATOM 2099 C C . PRO B 1 107 ? -3.012 27.406 10.094 1 97.81 107 PRO B C 1
ATOM 2101 O O . PRO B 1 107 ? -3.342 28.594 9.969 1 97.81 107 PRO B O 1
ATOM 2104 N N . HIS B 1 108 ? -1.958 27.109 10.727 1 95.75 108 HIS B N 1
ATOM 2105 C CA . HIS B 1 108 ? -1.179 28.094 11.453 1 95.75 108 HIS B CA 1
ATOM 2106 C C . HIS B 1 108 ? 0.002 28.594 10.625 1 95.75 108 HIS B C 1
ATOM 2108 O O . HIS B 1 108 ? 0.734 29.484 11.047 1 95.75 108 HIS B O 1
ATOM 2114 N N . ASN B 1 109 ? 0.27 28 9.508 1 95.31 109 ASN B N 1
ATOM 2115 C CA . ASN B 1 109 ? 1.374 28.359 8.625 1 95.31 109 ASN B CA 1
ATOM 2116 C C . ASN B 1 109 ? 0.977 28.25 7.156 1 95.31 109 ASN B C 1
ATOM 2118 O O . ASN B 1 109 ? 1.074 27.172 6.566 1 95.31 109 ASN B O 1
ATOM 2122 N N . ASP B 1 110 ? 0.602 29.344 6.5 1 93.75 110 ASP B N 1
ATOM 2123 C CA . ASP B 1 110 ? 0.08 29.328 5.137 1 93.75 110 ASP B CA 1
ATOM 2124 C C . ASP B 1 110 ? 1.208 29.453 4.117 1 93.75 110 ASP B C 1
ATOM 2126 O O . ASP B 1 110 ? 0.956 29.5 2.91 1 93.75 110 ASP B O 1
ATOM 2130 N N . THR B 1 111 ? 2.438 29.469 4.543 1 95.69 111 THR B N 1
ATOM 2131 C CA . THR B 1 111 ? 3.559 29.641 3.627 1 95.69 111 THR B CA 1
ATOM 2132 C C . THR B 1 111 ? 4.129 28.297 3.195 1 95.69 111 THR B C 1
ATOM 2134 O O . THR B 1 111 ? 5 28.234 2.322 1 95.69 111 THR B O 1
ATOM 2137 N N . ILE B 1 112 ? 3.664 27.266 3.875 1 96.5 112 ILE B N 1
ATOM 2138 C CA . ILE B 1 112 ? 4.195 25.953 3.549 1 96.5 112 ILE B CA 1
ATOM 2139 C C . ILE B 1 112 ? 3.047 25 3.215 1 96.5 112 ILE B C 1
ATOM 2141 O O . ILE B 1 112 ? 1.985 25.047 3.842 1 96.5 112 ILE B O 1
ATOM 2145 N N . ASP B 1 113 ? 3.188 24.219 2.188 1 97.38 113 ASP B N 1
ATOM 2146 C CA . ASP B 1 113 ? 2.23 23.188 1.775 1 97.38 113 ASP B CA 1
ATOM 2147 C C . ASP B 1 113 ? 2.947 21.953 1.245 1 97.38 113 ASP B C 1
ATOM 2149 O O . ASP B 1 113 ? 4.176 21.938 1.163 1 97.38 113 ASP B O 1
ATOM 2153 N N . ALA B 1 114 ? 2.244 20.891 1.136 1 96.62 114 ALA B N 1
ATOM 2154 C CA . ALA B 1 114 ? 2.758 19.672 0.529 1 96.62 114 ALA B CA 1
ATOM 2155 C C . ALA B 1 114 ? 1.769 19.109 -0.486 1 96.62 114 ALA B C 1
ATOM 2157 O O . ALA B 1 114 ? 0.559 19.109 -0.247 1 96.62 114 ALA B O 1
ATOM 2158 N N . TRP B 1 115 ? 2.309 18.719 -1.614 1 95.69 115 TRP B N 1
ATOM 2159 C CA . TRP B 1 115 ? 1.567 17.969 -2.615 1 95.69 115 TRP B CA 1
ATOM 2160 C C . TRP B 1 115 ? 2.041 16.516 -2.662 1 95.69 115 TRP B C 1
ATOM 2162 O O . TRP B 1 115 ? 3.244 16.25 -2.725 1 95.69 115 TRP B O 1
ATOM 2172 N N . ILE B 1 116 ? 1.095 15.648 -2.578 1 95.81 116 ILE B N 1
ATOM 2173 C CA . ILE B 1 116 ? 1.382 14.227 -2.742 1 95.81 116 ILE B CA 1
ATOM 2174 C C . ILE B 1 116 ? 0.623 13.68 -3.951 1 95.81 116 ILE B C 1
ATOM 2176 O O . ILE B 1 116 ? -0.609 13.633 -3.945 1 95.81 116 ILE B O 1
ATOM 2180 N N . LEU B 1 117 ? 1.356 13.266 -4.953 1 94.06 117 LEU B N 1
ATOM 2181 C CA . LEU B 1 117 ? 0.748 12.711 -6.156 1 94.06 117 LEU B CA 1
ATOM 2182 C C . LEU B 1 117 ? 0.62 11.195 -6.051 1 94.06 117 LEU B C 1
ATOM 2184 O O . LEU B 1 117 ? 1.542 10.523 -5.582 1 94.06 117 LEU B O 1
ATOM 2188 N N . GLY B 1 118 ? -0.562 10.719 -6.504 1 94.56 118 GLY B N 1
ATOM 2189 C CA . GLY B 1 118 ? -0.781 9.281 -6.473 1 94.56 118 GLY B CA 1
ATOM 2190 C C . GLY B 1 118 ? 0.226 8.5 -7.301 1 94.56 118 GLY B C 1
ATOM 2191 O O . GLY B 1 118 ? 0.71 9 -8.32 1 94.56 118 GLY B O 1
ATOM 2192 N N . GLY B 1 119 ? 0.437 7.246 -6.945 1 93.75 119 GLY B N 1
ATOM 2193 C CA . GLY B 1 119 ? 1.44 6.41 -7.586 1 93.75 119 GLY B CA 1
ATOM 2194 C C . GLY B 1 119 ? 2.635 6.125 -6.695 1 93.75 119 GLY B C 1
ATOM 2195 O O . GLY B 1 119 ? 2.5 6.047 -5.473 1 93.75 119 GLY B O 1
ATOM 2196 N N . VAL B 1 120 ? 3.77 5.938 -7.25 1 94.44 120 VAL B N 1
ATOM 2197 C CA . VAL B 1 120 ? 4.953 5.516 -6.512 1 94.44 120 VAL B CA 1
ATOM 2198 C C . VAL B 1 120 ? 5.332 6.578 -5.48 1 94.44 120 VAL B C 1
ATOM 2200 O O . VAL B 1 120 ? 5.77 6.25 -4.375 1 94.44 120 VAL B O 1
ATOM 2203 N N . GLY B 1 121 ? 5.09 7.762 -5.781 1 92.31 121 GLY B N 1
ATOM 2204 C CA . GLY B 1 121 ? 5.445 8.859 -4.898 1 92.31 121 GLY B CA 1
ATOM 2205 C C . GLY B 1 121 ? 4.34 9.227 -3.924 1 92.31 121 GLY B C 1
ATOM 2206 O O . GLY B 1 121 ? 4.363 10.305 -3.322 1 92.31 121 GLY B O 1
ATOM 2207 N N . GLY B 1 122 ? 3.336 8.375 -3.738 1 95.56 122 GLY B N 1
ATOM 2208 C CA . GLY B 1 122 ? 2.121 8.727 -3.021 1 95.56 122 GLY B CA 1
ATOM 2209 C C . GLY B 1 122 ? 2.23 8.516 -1.523 1 95.56 122 GLY B C 1
ATOM 2210 O O . GLY B 1 122 ? 1.219 8.508 -0.817 1 95.56 122 GLY B O 1
ATOM 2211 N N . LEU B 1 123 ? 3.42 8.398 -0.96 1 97 123 LEU B N 1
ATOM 2212 C CA . LEU B 1 123 ? 3.588 8.039 0.443 1 97 123 LEU B CA 1
ATOM 2213 C C . LEU B 1 123 ? 3.566 9.281 1.33 1 97 123 LEU B C 1
ATOM 2215 O O . LEU B 1 123 ? 4.238 10.266 1.034 1 97 123 LEU B O 1
ATOM 2219 N N . LEU B 1 124 ? 2.781 9.25 2.363 1 97.5 124 LEU B N 1
ATOM 2220 C CA . LEU B 1 124 ? 2.705 10.227 3.443 1 97.5 124 LEU B CA 1
ATOM 2221 C C . LEU B 1 124 ? 2.684 9.531 4.801 1 97.5 124 LEU B C 1
ATOM 2223 O O . LEU B 1 124 ? 1.928 8.578 5.004 1 97.5 124 LEU B O 1
ATOM 2227 N N . PHE B 1 125 ? 3.58 9.977 5.672 1 98.44 125 PHE B N 1
ATOM 2228 C CA . PHE B 1 125 ? 3.436 9.578 7.066 1 98.44 125 PHE B CA 1
ATOM 2229 C C . PHE B 1 125 ? 2.588 10.594 7.832 1 98.44 125 PHE B C 1
ATOM 2231 O O . PHE B 1 125 ? 2.855 11.797 7.785 1 98.44 125 PHE B O 1
ATOM 2238 N N . ALA B 1 126 ? 1.562 10.148 8.469 1 98.88 126 ALA B N 1
ATOM 2239 C CA . ALA B 1 126 ? 0.685 11.008 9.266 1 98.88 126 ALA B CA 1
ATOM 2240 C C . ALA B 1 126 ? 0.776 10.664 10.75 1 98.88 126 ALA B C 1
ATOM 2242 O O . ALA B 1 126 ? 0.273 9.625 11.18 1 98.88 126 ALA B O 1
ATOM 2243 N N . ALA B 1 127 ? 1.382 11.523 11.516 1 98.81 127 ALA B N 1
ATOM 2244 C CA . ALA B 1 127 ? 1.599 11.266 12.938 1 98.81 127 ALA B CA 1
ATOM 2245 C C . ALA B 1 127 ? 1.159 12.453 13.789 1 98.81 127 ALA B C 1
ATOM 2247 O O . ALA B 1 127 ? 1.461 12.508 14.984 1 98.81 127 ALA B O 1
ATOM 2248 N N . ASP B 1 128 ? 0.497 13.398 13.141 1 98.81 128 ASP B N 1
ATOM 2249 C CA . ASP B 1 128 ? 0.003 14.562 13.867 1 98.81 128 ASP B CA 1
ATOM 2250 C C . ASP B 1 128 ? -1.351 14.273 14.516 1 98.81 128 ASP B C 1
ATOM 2252 O O . ASP B 1 128 ? -2.357 14.891 14.164 1 98.81 128 ASP B O 1
ATOM 2256 N N . THR B 1 129 ? -1.404 13.484 15.555 1 98.69 129 THR B N 1
ATOM 2257 C CA . THR B 1 129 ? -2.635 12.984 16.156 1 98.69 129 THR B CA 1
ATOM 2258 C C . THR B 1 129 ? -3.176 13.969 17.188 1 98.69 129 THR B C 1
ATOM 2260 O O . THR B 1 129 ? -4.281 13.797 17.703 1 98.69 129 THR B O 1
ATOM 2263 N N . THR B 1 130 ? -2.441 14.977 17.516 1 97.88 130 THR B N 1
ATOM 2264 C CA . THR B 1 130 ? -2.846 16.031 18.438 1 97.88 130 THR B CA 1
ATOM 2265 C C . THR B 1 130 ? -2.592 17.406 17.812 1 97.88 130 THR B C 1
ATOM 2267 O O . THR B 1 130 ? -2.041 17.516 16.719 1 97.88 130 THR B O 1
ATOM 2270 N N . GLY B 1 131 ? -3.033 18.406 18.516 1 95.69 131 GLY B N 1
ATOM 2271 C CA . GLY B 1 131 ? -2.83 19.766 18.047 1 95.69 131 GLY B CA 1
ATOM 2272 C C . GLY B 1 131 ? -3.934 20.25 17.125 1 95.69 131 GLY B C 1
ATOM 2273 O O . GLY B 1 131 ? -5.059 19.75 17.172 1 95.69 131 GLY B O 1
ATOM 2274 N N . ASP B 1 132 ? -3.586 21.234 16.297 1 97.56 132 ASP B N 1
ATOM 2275 C CA . ASP B 1 132 ? -4.617 21.938 15.531 1 97.56 132 ASP B CA 1
ATOM 2276 C C . ASP B 1 132 ? -4.871 21.25 14.195 1 97.56 132 ASP B C 1
ATOM 2278 O O . ASP B 1 132 ? -5.766 21.656 13.445 1 97.56 132 ASP B O 1
ATOM 2282 N N . GLY B 1 133 ? -4.094 20.312 13.852 1 98.62 133 GLY B N 1
ATOM 2283 C CA . GLY B 1 133 ? -4.352 19.5 12.672 1 98.62 133 GL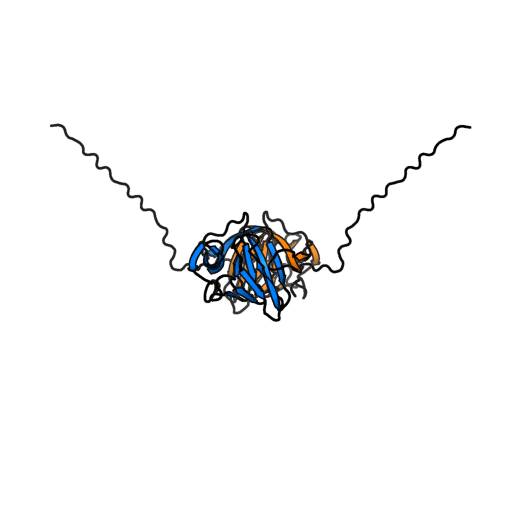Y B CA 1
ATOM 2284 C C . GLY B 1 133 ? -3.85 20.141 11.391 1 98.62 133 GLY B C 1
ATOM 2285 O O . GLY B 1 133 ? -3.057 21.078 11.43 1 98.62 133 GLY B O 1
ATOM 2286 N N . HIS B 1 134 ? -4.137 19.562 10.273 1 98.94 134 HIS B N 1
ATOM 2287 C CA . HIS B 1 134 ? -3.828 20 8.914 1 98.94 134 HIS B CA 1
ATOM 2288 C C . HIS B 1 134 ? -5.066 19.953 8.031 1 98.94 134 HIS B C 1
ATOM 2290 O O . HIS B 1 134 ? -6.082 19.375 8.398 1 98.94 134 HIS B O 1
ATOM 2296 N N . ILE B 1 135 ? -5.023 20.641 6.906 1 98.88 135 ILE B N 1
ATOM 2297 C CA . ILE B 1 135 ? -6.086 20.609 5.906 1 98.88 135 ILE B CA 1
ATOM 2298 C C . ILE B 1 135 ? -5.664 19.734 4.73 1 98.88 135 ILE B C 1
ATOM 2300 O O . ILE B 1 135 ? -4.543 19.859 4.23 1 98.88 135 ILE B O 1
ATOM 2304 N N . THR B 1 136 ? -6.465 18.797 4.348 1 98.88 136 THR B N 1
ATOM 2305 C CA . THR B 1 136 ? -6.215 18.016 3.137 1 98.88 136 THR B CA 1
ATOM 2306 C C . THR B 1 136 ? -7.328 18.25 2.115 1 98.88 136 THR B C 1
ATOM 2308 O O . THR B 1 136 ? -8.508 18.141 2.445 1 98.88 136 THR B O 1
ATOM 2311 N N . ARG B 1 137 ? -6.969 18.609 0.93 1 98.81 137 ARG B N 1
ATOM 2312 C CA . ARG B 1 137 ? -7.867 18.656 -0.22 1 98.81 137 ARG B CA 1
ATOM 2313 C C . ARG B 1 137 ? -7.391 17.719 -1.325 1 98.81 137 ARG B C 1
ATOM 2315 O O . ARG B 1 137 ? -6.195 17.453 -1.45 1 98.81 137 ARG B O 1
ATOM 2322 N N . TYR B 1 138 ? -8.336 17.219 -2.08 1 98.69 138 TYR B N 1
ATOM 2323 C CA . TYR B 1 138 ? -8.102 16.344 -3.221 1 98.69 138 TYR B CA 1
ATOM 2324 C C . TYR B 1 138 ? -8.664 16.953 -4.5 1 98.69 138 TYR B C 1
ATOM 2326 O O . TYR B 1 138 ? -9.758 16.578 -4.941 1 98.69 138 TYR B O 1
ATOM 2334 N N . PRO B 1 139 ? -7.863 17.75 -5.094 1 98.25 139 PRO B N 1
ATOM 2335 C CA . PRO B 1 139 ? -8.414 18.641 -6.113 1 98.25 139 PRO B CA 1
ATOM 2336 C C . PRO B 1 139 ? -8.523 17.969 -7.484 1 98.25 139 PRO B C 1
ATOM 2338 O O . PRO B 1 139 ? -9.086 18.562 -8.414 1 98.25 139 PRO B O 1
ATOM 2341 N N . SER B 1 140 ? -7.988 16.781 -7.637 1 97.12 140 SER B N 1
ATOM 2342 C CA . SER B 1 140 ? -7.961 16.172 -8.961 1 97.12 140 SER B CA 1
ATOM 2343 C C . SER B 1 140 ? -9.367 15.836 -9.445 1 97.12 140 SER B C 1
ATOM 2345 O O . SER B 1 140 ? -10.305 15.75 -8.648 1 97.12 140 SER B O 1
ATOM 2347 N N . ASN B 1 141 ? -9.484 15.695 -10.789 1 96.94 141 ASN B N 1
ATOM 2348 C CA . ASN B 1 141 ? -10.758 15.328 -11.391 1 96.94 141 ASN B CA 1
ATOM 2349 C C . ASN B 1 141 ? -10.977 13.82 -11.375 1 96.94 141 ASN B C 1
ATOM 2351 O O . ASN B 1 141 ? -11.969 13.32 -11.906 1 96.94 141 ASN B O 1
ATOM 2355 N N . GLN B 1 142 ? -10.148 13.133 -10.805 1 95.31 142 GLN B N 1
ATOM 2356 C CA . GLN B 1 142 ? -10.328 11.688 -10.672 1 95.31 142 GLN B CA 1
ATOM 2357 C C . GLN B 1 142 ? -10.445 11.281 -9.211 1 95.31 142 GLN B C 1
ATOM 2359 O O . GLN B 1 142 ? -10.062 12.039 -8.312 1 95.31 142 GLN B O 1
ATOM 2364 N N . GLU B 1 143 ? -10.961 10.078 -8.953 1 95.44 143 GLU B N 1
ATOM 2365 C CA . GLU B 1 143 ? -10.977 9.516 -7.609 1 95.44 143 GLU B CA 1
ATOM 2366 C C . GLU B 1 143 ? -9.57 9.391 -7.039 1 95.44 143 GLU B C 1
ATOM 2368 O O . GLU B 1 143 ? -8.625 9.047 -7.762 1 95.44 143 GLU B O 1
ATOM 2373 N N . THR B 1 144 ? -9.469 9.766 -5.828 1 97.38 144 THR B N 1
ATOM 2374 C CA . THR B 1 144 ? -8.25 9.445 -5.09 1 97.38 144 THR B CA 1
ATOM 2375 C C . THR B 1 144 ? -8.414 8.141 -4.312 1 97.38 144 THR B C 1
ATOM 2377 O O . THR B 1 144 ? -9.32 8.016 -3.482 1 97.38 144 THR B O 1
ATOM 2380 N N . VAL B 1 145 ? -7.621 7.133 -4.66 1 97.12 145 VAL B N 1
ATOM 2381 C CA . VAL B 1 145 ? -7.57 5.871 -3.93 1 97.12 145 VAL B CA 1
ATOM 2382 C C . VAL B 1 145 ? -6.309 5.82 -3.07 1 97.12 145 VAL B C 1
ATOM 2384 O O . VAL B 1 145 ? -5.227 6.191 -3.527 1 97.12 145 VAL B O 1
ATOM 2387 N N . ALA B 1 146 ? -6.504 5.414 -1.819 1 98.12 146 ALA B N 1
ATOM 2388 C CA . ALA B 1 146 ? -5.352 5.375 -0.924 1 98.12 146 ALA B CA 1
ATOM 2389 C C . ALA B 1 146 ? -5.348 4.098 -0.088 1 98.12 146 ALA B C 1
ATOM 2391 O O . ALA B 1 146 ? -6.406 3.559 0.236 1 98.12 146 ALA B O 1
ATOM 2392 N N . ILE B 1 147 ? -4.191 3.641 0.196 1 98.31 147 ILE B N 1
ATOM 2393 C CA . ILE B 1 147 ? -3.961 2.686 1.273 1 98.31 147 ILE B CA 1
ATOM 2394 C C . ILE B 1 147 ? -3.717 3.432 2.582 1 98.31 147 ILE B C 1
ATOM 2396 O O . ILE B 1 147 ? -2.928 4.379 2.627 1 98.31 147 ILE B O 1
ATOM 2400 N N . VAL B 1 148 ? -4.391 3.061 3.568 1 98.69 148 VAL B N 1
ATOM 2401 C CA . VAL B 1 148 ? -4.176 3.551 4.926 1 98.69 148 VAL B CA 1
ATOM 2402 C C . VAL B 1 148 ? -3.766 2.395 5.836 1 98.69 148 VAL B C 1
ATOM 2404 O O . VAL B 1 148 ? -4.465 1.384 5.918 1 98.69 148 VAL B O 1
ATOM 2407 N N . ALA B 1 149 ? -2.648 2.543 6.484 1 98.81 149 ALA B N 1
ATOM 2408 C CA . ALA B 1 149 ? -2.102 1.481 7.328 1 98.81 149 ALA B CA 1
ATOM 2409 C C . ALA B 1 149 ? -1.612 2.035 8.664 1 98.81 149 ALA B C 1
ATOM 2411 O O . ALA B 1 149 ? -0.452 2.434 8.789 1 98.81 149 ALA B O 1
ATOM 2412 N N . PRO B 1 150 ? -2.463 2.012 9.656 1 98.88 150 PRO B N 1
ATOM 2413 C CA . PRO B 1 150 ? -2.033 2.422 10.992 1 98.88 150 PRO B CA 1
ATOM 2414 C C . PRO B 1 150 ? -0.86 1.596 11.516 1 98.88 150 PRO B C 1
ATOM 2416 O O . PRO B 1 150 ? -0.818 0.379 11.312 1 98.88 150 PRO B O 1
ATOM 2419 N N . PHE B 1 151 ? 0.109 2.305 12.133 1 98.81 151 PHE B N 1
ATOM 2420 C CA . PHE B 1 151 ? 1.216 1.576 12.742 1 98.81 151 PHE B CA 1
ATOM 2421 C C . PHE B 1 151 ? 0.746 0.803 13.969 1 98.81 151 PHE B C 1
ATOM 2423 O O . PHE B 1 151 ? 0.031 1.346 14.812 1 98.81 151 PHE B O 1
ATOM 2430 N N . GLU B 1 152 ? 1.109 -0.427 13.969 1 98.12 152 GLU B N 1
ATOM 2431 C CA . GLU B 1 152 ? 0.738 -1.243 15.125 1 98.12 152 GLU B CA 1
ATOM 2432 C C . GLU B 1 152 ? 1.176 -0.585 16.422 1 98.12 152 GLU B C 1
ATOM 2434 O O . GLU B 1 152 ? 2.328 -0.168 16.562 1 98.12 152 GLU B O 1
ATOM 2439 N N . GLY B 1 153 ? 0.251 -0.449 17.375 1 97.31 153 GLY B N 1
ATOM 2440 C CA . GLY B 1 153 ? 0.536 0.144 18.672 1 97.31 153 GLY B CA 1
ATOM 2441 C C . GLY B 1 153 ? 0.855 1.625 18.594 1 97.31 153 GLY B C 1
ATOM 2442 O O . GLY B 1 153 ? 1.233 2.238 19.594 1 97.31 153 GLY B O 1
ATOM 2443 N N . GLY B 1 154 ? 0.786 2.186 17.406 1 97.56 154 GLY B N 1
ATOM 2444 C CA . GLY B 1 154 ? 1.064 3.602 17.219 1 97.56 154 GLY B CA 1
ATOM 2445 C C . GLY B 1 154 ? 2.547 3.912 17.141 1 97.56 154 GLY B C 1
ATOM 2446 O O . GLY B 1 154 ? 2.953 5.066 17.297 1 97.56 154 GLY B O 1
ATOM 2447 N N . VAL B 1 155 ? 3.32 2.885 16.922 1 93.81 155 VAL B N 1
ATOM 2448 C CA . VAL B 1 155 ? 4.77 3.053 16.906 1 93.81 155 VAL B CA 1
ATOM 2449 C C . VAL B 1 155 ? 5.234 3.486 15.523 1 93.81 155 VAL B C 1
ATOM 2451 O O . VAL B 1 155 ? 5.195 2.699 14.578 1 93.81 155 VAL B O 1
ATOM 2454 N N . VAL B 1 156 ? 5.719 4.684 15.422 1 97.12 156 VAL B N 1
ATOM 2455 C CA . VAL B 1 156 ? 6.242 5.195 14.164 1 97.12 156 VAL B CA 1
ATOM 2456 C C . VAL B 1 156 ? 7.586 4.531 13.852 1 97.12 156 VAL B C 1
ATOM 2458 O O . VAL B 1 156 ? 8.414 4.352 14.75 1 97.12 156 VAL B O 1
ATOM 2461 N N . PRO B 1 157 ? 7.828 4.211 12.648 1 97.38 157 PRO B N 1
ATOM 2462 C CA . PRO B 1 157 ? 9.125 3.605 12.344 1 97.38 157 PRO B CA 1
ATOM 2463 C C . PRO B 1 157 ? 10.297 4.543 12.633 1 97.38 157 PRO B C 1
ATOM 2465 O O . PRO B 1 157 ? 10.148 5.766 12.562 1 97.38 157 PRO B O 1
ATOM 2468 N N . GLY B 1 158 ? 11.445 3.92 13 1 97.75 158 GLY B N 1
ATOM 2469 C CA . GLY B 1 158 ? 12.633 4.73 13.195 1 97.75 158 GLY B CA 1
ATOM 2470 C C . GLY B 1 158 ? 12.984 5.574 11.984 1 97.75 158 GLY B C 1
ATOM 2471 O O . GLY B 1 158 ? 12.93 5.094 10.852 1 97.75 158 GLY B O 1
ATOM 2472 N N . HIS B 1 159 ? 13.328 6.848 12.305 1 97.25 159 HIS B N 1
ATOM 2473 C CA . HIS B 1 159 ? 13.617 7.766 11.211 1 97.25 159 HIS B CA 1
ATOM 2474 C C . HIS B 1 159 ? 14.516 8.914 11.672 1 97.25 159 HIS B C 1
ATOM 2476 O O . HIS B 1 159 ? 14.641 9.156 12.875 1 97.25 159 HIS B O 1
ATOM 2482 N N . THR B 1 160 ? 15.156 9.453 10.719 1 96.19 160 THR B N 1
ATOM 2483 C CA . THR B 1 160 ? 15.82 10.734 10.914 1 96.19 160 THR B CA 1
ATOM 2484 C C . THR B 1 160 ? 15.078 11.844 10.18 1 96.19 160 THR B C 1
ATOM 2486 O O . THR B 1 160 ? 14.5 11.617 9.117 1 96.19 160 THR B O 1
ATOM 2489 N N . VAL B 1 161 ? 15.07 13.008 10.773 1 97.38 161 VAL B N 1
ATOM 2490 C CA . VAL B 1 161 ? 14.461 14.172 10.133 1 97.38 161 VAL B CA 1
ATOM 2491 C C . VAL B 1 161 ? 15.492 14.883 9.258 1 97.38 161 VAL B C 1
ATOM 2493 O O . VAL B 1 161 ? 16.469 15.422 9.766 1 97.38 161 VAL B O 1
ATOM 2496 N N . LEU B 1 162 ? 15.273 14.875 7.969 1 94.44 162 LEU B N 1
ATOM 2497 C CA . LEU B 1 162 ? 16.219 15.484 7.039 1 94.44 162 LEU B CA 1
ATOM 2498 C C . LEU B 1 162 ? 16.062 17 7.016 1 94.44 162 LEU B C 1
ATOM 2500 O O . LEU B 1 162 ? 17.031 17.734 6.805 1 94.44 162 LEU B O 1
ATOM 2504 N N . ASN B 1 163 ? 14.82 17.516 7.141 1 93.56 163 ASN B N 1
ATOM 2505 C CA . ASN B 1 163 ? 14.539 18.938 7.219 1 93.56 163 ASN B CA 1
ATOM 2506 C C . ASN B 1 163 ? 13.156 19.203 7.816 1 93.56 163 ASN B C 1
ATOM 2508 O O . ASN B 1 163 ? 12.32 18.297 7.887 1 93.56 163 ASN B O 1
ATOM 2512 N N . ASP B 1 164 ? 13.062 20.5 8.203 1 94.31 164 ASP B N 1
ATOM 2513 C CA . ASP B 1 164 ? 11.773 20.969 8.711 1 94.31 164 ASP B CA 1
ATOM 2514 C C . ASP B 1 164 ? 10.867 21.422 7.574 1 94.31 164 ASP B C 1
ATOM 2516 O O . ASP B 1 164 ? 11.055 22.5 7.004 1 94.31 164 ASP B O 1
ATOM 2520 N N . GLY B 1 165 ? 10.031 20.609 7.07 1 95.75 165 GLY B N 1
ATOM 2521 C CA . GLY B 1 165 ? 9.141 20.812 5.938 1 95.75 165 GLY B CA 1
ATOM 2522 C C . GLY B 1 165 ? 8.906 19.547 5.137 1 95.75 165 GLY B C 1
ATOM 2523 O O . GLY B 1 165 ? 9.414 18.469 5.488 1 95.75 165 GLY B O 1
ATOM 2524 N N . PRO B 1 166 ? 8.078 19.688 4.113 1 95.94 166 PRO B N 1
ATOM 2525 C CA . PRO B 1 166 ? 7.871 18.516 3.26 1 95.94 166 PRO B CA 1
ATOM 2526 C C . PRO B 1 166 ? 9.141 18.078 2.523 1 95.94 166 PRO B C 1
ATOM 2528 O O . PRO B 1 166 ? 10.094 18.859 2.428 1 95.94 166 PRO B O 1
ATOM 2531 N N . CYS B 1 167 ? 9.148 16.812 2.131 1 94.19 167 CYS B N 1
ATOM 2532 C CA . CYS B 1 167 ? 10.25 16.359 1.282 1 94.19 167 CYS B CA 1
ATOM 2533 C C . CYS B 1 167 ? 10.148 16.969 -0.112 1 94.19 167 CYS B C 1
ATOM 2535 O O . CYS B 1 167 ? 9.094 16.906 -0.748 1 94.19 167 CYS B O 1
ATOM 2537 N N . LEU B 1 168 ? 11.039 17.828 -0.564 1 78.94 168 LEU B N 1
ATOM 2538 C CA . LEU B 1 168 ? 11.031 18.438 -1.891 1 78.94 168 LEU B CA 1
ATOM 2539 C C . LEU B 1 168 ? 11.75 17.547 -2.898 1 78.94 168 LEU B C 1
ATOM 2541 O O . LEU B 1 168 ? 12.922 17.203 -2.703 1 78.94 168 LEU B O 1
ATOM 2545 N N . GLY B 1 169 ? 11.109 17.125 -4.004 1 62.22 169 GLY B N 1
ATOM 2546 C CA . GLY B 1 169 ? 11.719 16.406 -5.113 1 62.22 169 GLY B CA 1
ATOM 2547 C C . GLY B 1 169 ? 12.008 14.953 -4.797 1 62.22 169 GLY B C 1
ATOM 2548 O O . GLY B 1 169 ? 12.023 14.109 -5.691 1 62.22 169 GLY B O 1
ATOM 2549 N N . LYS B 1 170 ? 12.461 14.648 -3.547 1 57.97 170 LYS B N 1
ATOM 2550 C CA . LYS B 1 170 ? 13.102 13.359 -3.316 1 57.97 170 LYS B CA 1
ATOM 2551 C C . LYS B 1 170 ? 12.172 12.414 -2.551 1 57.97 170 LYS B C 1
ATOM 2553 O O . LYS B 1 170 ? 11.938 12.609 -1.355 1 57.97 170 LYS B O 1
ATOM 2558 N N . GLN B 1 171 ? 11.102 11.992 -3.061 1 63.78 171 GLN B N 1
ATOM 2559 C CA . GLN B 1 171 ? 10.641 10.766 -2.43 1 63.78 171 GLN B CA 1
ATOM 2560 C C . GLN B 1 171 ? 11.375 9.547 -2.982 1 63.78 171 GLN B C 1
ATOM 2562 O O . GLN B 1 171 ? 11.922 9.594 -4.086 1 63.78 171 GLN B O 1
ATOM 2567 N N . THR B 1 172 ? 11.844 8.578 -2.004 1 63.03 172 THR B N 1
ATOM 2568 C CA . THR B 1 172 ? 12.719 7.449 -2.312 1 63.03 172 THR B CA 1
ATOM 2569 C C . THR B 1 172 ? 12.383 6.867 -3.682 1 63.03 172 THR B C 1
ATOM 2571 O O . THR B 1 172 ? 13.281 6.418 -4.406 1 63.03 172 THR B O 1
ATOM 2574 N N . PHE B 1 173 ? 11.109 6.879 -4.078 1 60.06 173 PHE B N 1
ATOM 2575 C CA . PHE B 1 173 ? 10.891 6.16 -5.324 1 60.06 173 PHE B CA 1
ATOM 2576 C C . PHE B 1 173 ? 11.023 7.094 -6.52 1 60.06 173 PHE B C 1
ATOM 2578 O O . PHE B 1 173 ? 10.828 6.68 -7.664 1 60.06 173 PHE B O 1
ATOM 2585 N N . ILE B 1 174 ? 11.305 8.391 -6.109 1 48.31 174 ILE B N 1
ATOM 2586 C CA . ILE B 1 174 ? 11.492 9.359 -7.188 1 48.31 174 ILE B CA 1
ATOM 2587 C C . ILE B 1 174 ? 12.867 10.016 -7.059 1 48.31 174 ILE B C 1
ATOM 2589 O O . ILE B 1 174 ? 13.383 10.172 -5.953 1 48.31 174 ILE B O 1
#

Organism: NCBI:txid1448308

Nearest PDB structures (foldseek):
  3vhr-assembly1_A-2  TM=5.925E-01  e=4.607E-03  Staphylococcus aureus subsp. aureus Mu50
  6o2k-assembly1_A  TM=5.235E-01  e=5.115E-03  Drosophila melanogaster
  4ofg-assembly1_A  TM=5.640E-01  e=4.852E-02  Plasmodium falciparum
  5dyk-assembly1_A  TM=5.672E-01  e=4.852E-02  Plasmodium falciparum
  4din-assembly1_B  TM=6.028E-01  e=9.580E-02  Homo sapiens